Protein AF-A0A7S1E6X2-F1 (afdb_monomer)

Structure (mmCIF, N/CA/C/O backbone):
data_AF-A0A7S1E6X2-F1
#
_entry.id   AF-A0A7S1E6X2-F1
#
loop_
_atom_site.group_PDB
_atom_site.id
_atom_site.type_symbol
_atom_site.label_atom_id
_atom_site.label_alt_id
_atom_site.label_comp_id
_atom_site.label_asym_id
_atom_site.label_entity_id
_atom_site.label_seq_id
_atom_site.pdbx_PDB_ins_code
_atom_site.Cartn_x
_atom_site.Cartn_y
_atom_site.Cartn_z
_atom_site.occupancy
_atom_site.B_iso_or_equiv
_atom_site.auth_seq_id
_atom_site.auth_comp_id
_atom_site.auth_asym_id
_atom_site.auth_atom_id
_atom_site.pdbx_PDB_model_num
ATOM 1 N N . SER A 1 1 ? 0.924 -22.776 78.637 1.00 50.12 1 SER A N 1
ATOM 2 C CA . SER A 1 1 ? 0.782 -23.152 77.221 1.00 50.12 1 SER A CA 1
ATOM 3 C C . SER A 1 1 ? -0.333 -22.343 76.598 1.00 50.12 1 SER A C 1
ATOM 5 O O . SER A 1 1 ? -1.491 -22.638 76.856 1.00 50.12 1 SER A O 1
ATOM 7 N N . ALA A 1 2 ? 0.012 -21.276 75.879 1.00 46.84 2 ALA A N 1
ATOM 8 C CA . ALA A 1 2 ? -0.939 -20.478 75.111 1.00 46.84 2 ALA A CA 1
ATOM 9 C C . ALA A 1 2 ? -0.936 -21.006 73.671 1.00 46.84 2 ALA A C 1
ATOM 11 O O . ALA A 1 2 ? 0.122 -21.072 73.047 1.00 46.84 2 ALA A O 1
ATOM 12 N N . LEU A 1 3 ? -2.097 -21.460 73.204 1.00 54.97 3 LEU A N 1
ATOM 13 C CA . LEU A 1 3 ? -2.315 -21.943 71.844 1.00 54.97 3 LEU A CA 1
ATOM 14 C C . LEU A 1 3 ? -2.350 -20.732 70.908 1.00 54.97 3 LEU A C 1
ATOM 16 O O . LEU A 1 3 ? -3.179 -19.842 71.070 1.00 54.97 3 LEU A O 1
ATOM 20 N N . HIS A 1 4 ? -1.395 -20.682 69.985 1.00 60.69 4 HIS A N 1
ATOM 21 C CA . HIS A 1 4 ? -1.294 -19.670 68.943 1.00 60.69 4 HIS A CA 1
ATOM 22 C C . HIS A 1 4 ? -2.112 -20.166 67.745 1.00 60.69 4 HIS A C 1
ATOM 24 O O . HIS A 1 4 ? -1.747 -21.167 67.127 1.00 60.69 4 HIS A O 1
ATOM 30 N N . GLU A 1 5 ? -3.248 -19.529 67.469 1.00 55.97 5 GLU A N 1
ATOM 31 C CA . GLU A 1 5 ? -4.052 -19.819 66.279 1.00 55.97 5 GLU A CA 1
ATOM 32 C C . GLU A 1 5 ? -3.355 -19.257 65.027 1.00 55.97 5 GLU A C 1
ATOM 34 O O . GLU A 1 5 ? -2.925 -18.099 65.042 1.00 55.97 5 GLU A O 1
ATOM 39 N N . PRO A 1 6 ? -3.213 -20.042 63.943 1.00 54.12 6 PRO A N 1
ATOM 40 C CA . PRO A 1 6 ? -2.610 -19.561 62.710 1.00 54.12 6 PRO A CA 1
ATOM 41 C C . PRO A 1 6 ? -3.573 -18.625 61.969 1.00 54.12 6 PRO A C 1
ATOM 43 O O . PRO A 1 6 ? -4.753 -18.927 61.785 1.00 54.12 6 PRO A O 1
ATOM 46 N N . ALA A 1 7 ? -3.040 -17.480 61.542 1.00 60.28 7 ALA A N 1
ATOM 47 C CA . ALA A 1 7 ? -3.751 -16.482 60.761 1.00 60.28 7 ALA A CA 1
ATOM 48 C C . ALA A 1 7 ? -4.226 -17.067 59.423 1.00 60.28 7 ALA A C 1
ATOM 50 O O . ALA A 1 7 ? -3.461 -17.669 58.673 1.00 60.28 7 ALA A O 1
ATOM 51 N N . HIS A 1 8 ? -5.510 -16.864 59.148 1.00 56.38 8 HIS A N 1
ATOM 52 C CA . HIS A 1 8 ? -6.175 -17.247 57.914 1.00 56.38 8 HIS A CA 1
ATOM 53 C C . HIS A 1 8 ? -5.638 -16.376 56.767 1.00 56.38 8 HIS A C 1
ATOM 55 O O . HIS A 1 8 ? -5.917 -15.178 56.710 1.00 56.38 8 HIS A O 1
ATOM 61 N N . GLU A 1 9 ? -4.852 -16.962 55.863 1.00 49.75 9 GLU A N 1
ATOM 62 C CA . GLU A 1 9 ? -4.470 -16.304 54.612 1.00 49.75 9 GLU A CA 1
ATOM 63 C C . GLU A 1 9 ? -5.730 -16.043 53.763 1.00 49.75 9 GLU A C 1
ATOM 65 O O . GLU A 1 9 ? -6.575 -16.939 53.620 1.00 49.75 9 GLU A O 1
ATOM 70 N N . PRO A 1 10 ? -5.906 -14.825 53.216 1.00 54.97 10 PRO A N 1
ATOM 71 C CA . PRO A 1 10 ? -6.979 -14.546 52.278 1.00 54.97 10 PRO A CA 1
ATOM 72 C C . PRO A 1 10 ? -6.701 -15.272 50.960 1.00 54.97 10 PRO A C 1
ATOM 74 O O . PRO A 1 10 ? -5.608 -15.192 50.402 1.00 54.97 10 PRO A O 1
ATOM 77 N N . ALA A 1 11 ? -7.718 -15.966 50.451 1.00 43.69 11 ALA A N 1
ATOM 78 C CA . ALA A 1 11 ? -7.695 -16.578 49.134 1.00 43.69 11 ALA A CA 1
ATOM 79 C C . ALA A 1 11 ? -7.379 -15.509 48.074 1.00 43.69 11 ALA A C 1
ATOM 81 O O . ALA A 1 11 ? -8.205 -14.639 47.789 1.00 43.69 11 ALA A O 1
ATOM 82 N N . HIS A 1 12 ? -6.176 -15.571 47.502 1.00 42.28 12 HIS A N 1
ATOM 83 C CA . HIS A 1 12 ? -5.823 -14.809 46.314 1.00 42.28 12 HIS A CA 1
ATOM 84 C C . HIS A 1 12 ? -6.763 -15.236 45.183 1.00 42.28 12 HIS A C 1
ATOM 86 O O . HIS A 1 12 ? -6.685 -16.356 44.677 1.00 42.28 12 HIS A O 1
ATOM 92 N N . ALA A 1 13 ? -7.691 -14.344 44.833 1.00 46.81 13 ALA A N 1
ATOM 93 C CA . ALA A 1 13 ? -8.526 -14.465 43.652 1.00 46.81 13 ALA A CA 1
ATOM 94 C C . ALA A 1 13 ? -7.625 -14.725 42.438 1.00 46.81 13 ALA A C 1
ATOM 96 O O . ALA A 1 13 ? -6.633 -14.021 42.238 1.00 46.81 13 ALA A O 1
ATOM 97 N N . GLY A 1 14 ? -7.957 -15.779 41.691 1.00 42.59 14 GLY A N 1
ATOM 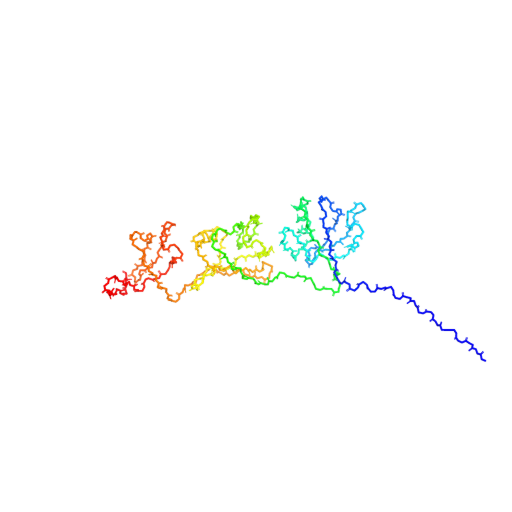98 C CA . GLY A 1 14 ? -7.179 -16.275 40.564 1.00 42.59 14 GLY A CA 1
ATOM 99 C C . GLY A 1 14 ? -6.760 -15.151 39.625 1.00 42.59 14 GLY A C 1
ATOM 100 O O . GLY A 1 14 ? -7.588 -14.375 39.151 1.00 42.59 14 GLY A O 1
ATOM 101 N N . HIS A 1 15 ? -5.453 -15.087 39.402 1.00 45.41 15 HIS A N 1
ATOM 102 C CA . HIS A 1 15 ? -4.783 -14.243 38.431 1.00 45.41 15 HIS A CA 1
ATOM 103 C C . HIS A 1 15 ? -5.505 -14.373 37.079 1.00 45.41 15 HIS A C 1
ATOM 105 O O . HIS A 1 15 ? -5.516 -15.441 36.466 1.00 45.41 15 HIS A O 1
ATOM 111 N N . LEU A 1 16 ? -6.156 -13.300 36.625 1.00 50.59 16 LEU A N 1
ATOM 112 C CA . LEU A 1 16 ? -6.562 -13.155 35.229 1.00 50.59 16 LEU A CA 1
ATOM 113 C C . LEU A 1 16 ? -5.276 -12.919 34.422 1.00 50.59 16 LEU A C 1
ATOM 115 O O . LEU A 1 16 ? -4.960 -11.797 34.053 1.00 50.59 16 LEU A O 1
ATOM 119 N N . ASP A 1 17 ? -4.514 -13.991 34.203 1.00 56.81 17 ASP A N 1
ATOM 120 C CA . ASP A 1 17 ? -3.182 -14.034 33.570 1.00 56.81 17 ASP A CA 1
ATOM 121 C C . ASP A 1 17 ? -3.172 -13.674 32.071 1.00 56.81 17 ASP A C 1
ATOM 123 O O . ASP A 1 17 ? -2.191 -13.892 31.358 1.00 56.81 17 ASP A O 1
ATOM 127 N N . ALA A 1 18 ? -4.273 -13.143 31.544 1.00 64.31 18 ALA A N 1
ATOM 128 C CA . ALA A 1 18 ? -4.335 -12.711 30.163 1.00 64.31 18 ALA A CA 1
ATOM 129 C C . ALA A 1 18 ? -4.269 -11.184 30.109 1.00 64.31 18 ALA A C 1
ATOM 131 O O . ALA A 1 18 ? -5.287 -10.505 30.202 1.00 64.31 18 ALA A O 1
ATOM 132 N N . ASP A 1 19 ? -3.072 -10.651 29.840 1.00 89.62 19 ASP A N 1
ATOM 133 C CA . ASP A 1 19 ? -2.844 -9.228 29.530 1.00 89.62 19 ASP A CA 1
ATOM 134 C C . ASP A 1 19 ? -3.702 -8.718 28.356 1.00 89.62 19 ASP A C 1
ATOM 136 O O . ASP A 1 19 ? -3.716 -7.525 28.055 1.00 89.62 19 ASP A O 1
ATOM 140 N N . TYR A 1 20 ? -4.382 -9.612 27.635 1.00 94.25 20 TYR A N 1
ATOM 141 C CA . TYR A 1 20 ? -5.224 -9.302 26.495 1.00 94.25 20 TYR A CA 1
ATOM 142 C C . TYR A 1 20 ? -6.546 -10.070 26.529 1.00 94.25 20 TYR A C 1
ATOM 144 O O . TYR A 1 20 ? -6.634 -11.190 27.025 1.00 94.25 20 TYR A O 1
ATOM 152 N N . LYS A 1 21 ? -7.561 -9.487 25.893 1.00 95.75 21 LYS A N 1
ATOM 153 C CA . LYS A 1 21 ? -8.859 -10.113 25.645 1.00 95.75 21 LYS A CA 1
ATOM 154 C C . LYS A 1 21 ? -9.233 -9.985 24.172 1.00 95.75 21 LYS A C 1
ATOM 156 O O . LYS A 1 21 ? -8.909 -8.998 23.512 1.00 95.75 21 LYS A O 1
ATOM 161 N N . THR A 1 22 ? -9.890 -11.003 23.629 1.00 97.25 22 THR A N 1
ATOM 162 C CA . THR A 1 22 ? -10.390 -11.019 22.249 1.00 97.25 22 THR A CA 1
ATOM 163 C C . THR A 1 22 ? -11.902 -11.159 22.266 1.00 97.25 22 THR A C 1
ATOM 165 O O . THR A 1 22 ? -12.430 -12.064 22.899 1.00 97.25 22 THR A O 1
ATOM 168 N N . VAL A 1 23 ? -12.584 -10.254 21.570 1.00 97.81 23 VAL A N 1
ATOM 169 C CA . VAL A 1 23 ? -14.037 -10.094 21.604 1.00 97.81 23 VAL A CA 1
ATOM 170 C C . VAL A 1 23 ? -14.590 -10.096 20.184 1.00 97.81 23 VAL A C 1
ATOM 172 O O . VAL A 1 23 ? -14.088 -9.388 19.308 1.00 97.81 23 VAL A O 1
ATOM 175 N N . LEU A 1 24 ? -15.644 -10.876 19.946 1.00 98.12 24 LEU A N 1
ATOM 176 C CA . LEU A 1 24 ? -16.383 -10.844 18.684 1.00 98.12 24 LEU A CA 1
ATOM 177 C C . LEU A 1 24 ? -17.346 -9.655 18.686 1.00 98.12 24 LEU A C 1
ATOM 179 O O . LEU A 1 24 ? -18.153 -9.494 19.596 1.00 98.12 24 LEU A O 1
ATOM 183 N N . LEU A 1 25 ? -17.279 -8.816 17.653 1.00 98.25 25 LEU A N 1
ATOM 184 C CA . LEU A 1 25 ? -18.144 -7.647 17.537 1.00 98.25 25 LEU A CA 1
ATOM 185 C C . LEU A 1 25 ? -19.394 -7.988 16.709 1.00 98.25 25 LEU A C 1
ATOM 187 O O . LEU A 1 25 ? -19.269 -8.239 15.503 1.00 98.25 25 LEU A O 1
ATOM 191 N N . PRO A 1 26 ? -20.608 -7.942 17.290 1.00 97.69 26 PRO A N 1
ATOM 192 C CA . PRO A 1 26 ? -21.837 -8.183 16.539 1.00 97.69 26 PRO A CA 1
ATOM 193 C C . PRO A 1 26 ? -22.127 -7.051 15.547 1.00 97.69 26 PRO A C 1
ATOM 195 O O . PRO A 1 26 ? -21.559 -5.960 15.632 1.00 97.69 26 PRO A O 1
ATOM 198 N N . LYS A 1 27 ? -23.041 -7.288 14.601 1.00 98.00 27 LYS A N 1
ATOM 199 C CA . LYS A 1 27 ? -23.575 -6.236 13.722 1.00 98.00 27 LYS A CA 1
ATOM 200 C C . LYS A 1 27 ? -24.320 -5.162 14.529 1.00 98.00 27 LYS A C 1
ATOM 202 O O . LYS A 1 27 ? -24.893 -5.429 15.581 1.00 98.00 27 LYS A O 1
ATOM 207 N N . GLY A 1 28 ? -24.363 -3.946 13.993 1.00 97.19 28 GLY A N 1
ATOM 208 C CA . GLY A 1 28 ? -25.100 -2.820 14.558 1.00 97.19 28 GLY A CA 1
ATOM 209 C C . GLY A 1 28 ? -24.297 -1.968 15.546 1.00 97.19 28 GLY A C 1
ATOM 210 O O . GLY A 1 28 ? -23.068 -1.871 15.484 1.00 97.19 28 GLY A O 1
ATOM 211 N N . LYS A 1 29 ? -25.019 -1.259 16.423 1.00 97.12 29 LYS A N 1
ATOM 212 C CA . LYS A 1 29 ? -24.429 -0.339 17.406 1.00 97.12 29 LYS A CA 1
ATOM 213 C C . LYS A 1 29 ? -23.851 -1.129 18.579 1.00 97.12 29 LYS A C 1
ATOM 215 O O . LYS A 1 29 ? -24.572 -1.872 19.227 1.00 97.12 29 LYS A O 1
ATOM 220 N N . LEU A 1 30 ? -22.584 -0.877 18.901 1.00 98.06 30 LEU A N 1
ATOM 221 C CA . LEU A 1 30 ? -21.881 -1.569 19.988 1.00 98.06 30 LEU A CA 1
ATOM 222 C C . LEU A 1 30 ? -22.022 -0.907 21.362 1.00 98.06 30 LEU A C 1
ATOM 224 O O . LEU A 1 30 ? -21.565 -1.469 22.336 1.00 98.06 30 LEU A O 1
ATOM 228 N N . GLY A 1 31 ? -22.574 0.306 21.470 1.00 97.75 31 GLY A N 1
ATOM 229 C CA . GLY A 1 31 ? -22.757 0.955 22.777 1.00 97.75 31 GLY A CA 1
ATOM 230 C C . GLY A 1 31 ? -21.466 1.314 23.535 1.00 97.75 31 GLY A C 1
ATOM 231 O O . GLY A 1 31 ? -21.538 1.582 24.727 1.00 97.75 31 GLY A O 1
ATOM 232 N N . ILE A 1 32 ? -20.310 1.368 22.872 1.00 98.06 32 ILE A N 1
ATOM 233 C CA . ILE A 1 32 ? -19.005 1.682 23.480 1.00 98.06 32 ILE A CA 1
ATOM 234 C C . ILE A 1 32 ? -18.527 3.099 23.150 1.00 98.06 32 ILE A C 1
ATOM 236 O O . ILE A 1 32 ? -18.829 3.635 22.081 1.00 98.06 32 ILE A O 1
ATOM 240 N N . THR A 1 33 ? -17.777 3.705 24.071 1.00 98.25 33 THR A N 1
ATOM 241 C CA . THR A 1 33 ? -17.102 5.000 23.880 1.00 98.25 33 THR A CA 1
ATOM 242 C C . THR A 1 33 ? -15.591 4.819 23.962 1.00 98.25 33 THR A C 1
ATOM 244 O O . THR A 1 33 ? -15.104 4.079 24.813 1.00 98.25 33 THR A O 1
ATOM 247 N N . PHE A 1 34 ? -14.855 5.527 23.105 1.00 98.38 34 PHE A N 1
ATOM 248 C CA . PHE A 1 34 ? -13.392 5.534 23.097 1.00 98.38 34 PHE A CA 1
ATOM 249 C C . PHE A 1 34 ? -12.847 6.894 23.552 1.00 98.38 34 PHE A C 1
ATOM 251 O O . PHE A 1 34 ? -13.456 7.930 23.276 1.00 98.38 34 PHE A O 1
ATOM 258 N N . LYS A 1 35 ? -11.693 6.904 24.226 1.00 98.00 35 LYS A N 1
ATOM 259 C CA . LYS A 1 35 ? -10.927 8.110 24.593 1.00 98.00 35 LYS A CA 1
ATOM 260 C C . LYS A 1 35 ? -9.445 7.948 24.239 1.00 98.00 35 LYS A C 1
ATOM 262 O O . LYS A 1 35 ? -8.982 6.833 24.029 1.00 98.00 35 LYS A O 1
ATOM 267 N N . GLY A 1 36 ? -8.713 9.060 24.210 1.00 96.19 36 GLY A N 1
ATOM 268 C CA . GLY A 1 36 ? -7.288 9.100 23.858 1.00 96.19 36 GLY A CA 1
ATOM 269 C C . GLY A 1 36 ? -7.056 9.804 22.522 1.00 96.19 36 GLY A C 1
ATOM 270 O O . GLY A 1 36 ? -7.660 9.445 21.511 1.00 96.19 36 GLY A O 1
ATOM 271 N N . LYS A 1 37 ? -6.221 10.851 22.543 1.00 94.56 37 LYS A N 1
ATOM 272 C CA . LYS A 1 37 ? -5.774 11.554 21.327 1.00 94.56 37 LYS A CA 1
ATOM 273 C C . LYS A 1 37 ? -4.683 10.763 20.611 1.00 94.56 37 LYS A C 1
ATOM 275 O O . LYS A 1 37 ? -4.669 10.713 19.385 1.00 94.56 37 LYS A O 1
ATOM 280 N N . ASP A 1 38 ? -3.827 10.130 21.402 1.00 94.81 38 ASP A N 1
ATOM 281 C CA . ASP A 1 38 ? -2.720 9.310 20.941 1.00 94.81 38 ASP A CA 1
ATOM 282 C C . ASP A 1 38 ? -3.121 7.834 20.868 1.00 94.81 38 ASP A C 1
ATOM 284 O O . ASP A 1 38 ? -4.199 7.428 21.309 1.00 94.81 38 ASP A O 1
ATOM 288 N N . THR A 1 39 ? -2.251 7.036 20.263 1.00 93.88 39 THR A N 1
ATOM 289 C CA . THR A 1 39 ? -2.395 5.584 20.179 1.00 93.88 39 THR A CA 1
ATOM 290 C C . THR A 1 39 ? -1.843 4.936 21.452 1.00 93.88 39 THR A C 1
ATOM 292 O O . THR A 1 39 ? -0.731 5.295 21.850 1.00 93.88 39 THR A O 1
ATOM 295 N N . PRO A 1 40 ? -2.535 3.957 22.054 1.00 96.50 40 PRO A N 1
ATOM 296 C CA . PRO A 1 40 ? -3.778 3.327 21.598 1.00 96.50 40 PRO A CA 1
ATOM 297 C C . PRO A 1 40 ? -5.044 4.064 22.071 1.00 96.50 40 PRO A C 1
ATOM 299 O O . PRO A 1 40 ? -5.048 4.769 23.079 1.00 96.50 40 PRO A O 1
ATOM 302 N N . ALA A 1 41 ? -6.160 3.837 21.379 1.00 98.12 41 ALA A N 1
ATOM 303 C CA . ALA A 1 41 ? -7.481 4.193 21.891 1.00 98.12 41 ALA A CA 1
ATOM 304 C C . ALA A 1 41 ? -7.812 3.398 23.165 1.00 98.12 41 ALA A C 1
ATOM 306 O O . ALA A 1 41 ? -7.597 2.191 23.208 1.00 98.12 41 ALA A O 1
ATOM 307 N N . LEU A 1 42 ? -8.414 4.040 24.165 1.00 98.19 42 LEU A N 1
ATOM 308 C CA . LEU A 1 42 ? -8.901 3.387 25.385 1.00 98.19 42 LEU A CA 1
ATOM 309 C C . LEU A 1 42 ? -10.425 3.280 25.365 1.00 98.19 42 LEU A C 1
ATOM 311 O O . LEU A 1 42 ? -11.105 4.258 25.041 1.00 98.19 42 LEU A O 1
ATOM 315 N N . ILE A 1 43 ? -10.972 2.137 25.770 1.00 98.38 43 ILE A N 1
ATOM 316 C CA . ILE A 1 43 ? -12.413 1.966 25.976 1.00 98.38 43 ILE A CA 1
ATOM 317 C C . ILE A 1 43 ? -12.777 2.670 27.280 1.00 98.38 43 ILE A C 1
ATOM 319 O O . ILE A 1 43 ? -12.378 2.260 28.364 1.00 98.38 43 ILE A O 1
ATOM 323 N N . SER A 1 44 ? -13.495 3.785 27.185 1.00 98.12 44 SER A N 1
ATOM 324 C CA . SER A 1 44 ? -13.785 4.633 28.344 1.00 98.12 44 SER A CA 1
ATOM 325 C C . SER A 1 44 ? -15.096 4.312 29.035 1.00 98.12 44 SER A C 1
ATOM 327 O O . SER A 1 44 ? -15.251 4.680 30.194 1.00 98.12 44 SER A O 1
ATOM 329 N N . LYS A 1 45 ? -16.047 3.729 28.300 1.00 98.19 45 LYS A N 1
ATOM 330 C CA . LYS A 1 45 ? -17.375 3.396 28.808 1.00 98.19 45 LYS A CA 1
ATOM 331 C C . LYS A 1 45 ? -18.053 2.355 27.930 1.00 98.19 45 LYS A C 1
ATOM 333 O O . LYS A 1 45 ? -18.119 2.550 26.709 1.00 98.19 45 LYS A O 1
ATOM 338 N N . VAL A 1 46 ? -18.656 1.347 28.549 1.00 98.38 46 VAL A N 1
ATOM 339 C CA . VAL A 1 46 ? -19.608 0.428 27.915 1.00 98.38 46 VAL A CA 1
ATOM 340 C C . VAL A 1 46 ? -21.019 0.757 28.415 1.00 98.38 46 VAL A C 1
ATOM 342 O O . VAL A 1 46 ? -21.275 0.823 29.612 1.00 98.38 46 VAL A O 1
ATOM 345 N N . LYS A 1 47 ? -21.951 1.072 27.507 1.00 98.19 47 LYS A N 1
ATOM 346 C CA . LYS A 1 47 ? -23.324 1.445 27.889 1.00 98.19 47 LYS A CA 1
ATOM 347 C C . LYS A 1 47 ? -24.117 0.234 28.373 1.00 98.19 47 LYS A C 1
ATOM 349 O O . LYS A 1 47 ? -23.967 -0.861 27.841 1.00 98.19 47 LYS A O 1
ATOM 354 N N . GLU A 1 48 ? -25.045 0.478 29.291 1.00 96.69 48 GLU A N 1
ATOM 355 C CA . GLU A 1 48 ? -26.086 -0.484 29.651 1.00 96.69 48 GLU A CA 1
ATOM 356 C C . GLU A 1 48 ? -26.879 -0.899 28.395 1.00 96.69 48 GLU A C 1
ATOM 358 O O . GLU A 1 48 ? -27.218 -0.057 27.556 1.00 96.69 48 GLU A O 1
ATOM 363 N N . GLY A 1 49 ? -27.088 -2.206 28.212 1.00 97.00 49 GLY A N 1
ATOM 364 C CA . GLY A 1 49 ? -27.679 -2.784 26.997 1.00 97.00 49 GLY A CA 1
ATOM 365 C C . GLY A 1 49 ? -26.721 -2.931 25.805 1.00 97.00 49 GLY A C 1
ATOM 366 O O . GLY A 1 49 ? -27.144 -3.341 24.725 1.00 97.00 49 GLY A O 1
ATOM 367 N N . SER A 1 50 ? -25.437 -2.597 25.967 1.00 98.12 50 SER A N 1
ATOM 368 C CA . SER A 1 50 ? -24.395 -2.949 25.000 1.00 98.12 50 SER A CA 1
ATOM 369 C C . SER A 1 50 ? -24.260 -4.471 24.881 1.00 98.12 50 SER A C 1
ATOM 371 O O . SER A 1 50 ? -24.235 -5.147 25.909 1.00 98.12 50 SER A O 1
ATOM 373 N N . PRO A 1 51 ? -24.052 -5.022 23.671 1.00 97.44 51 PRO A N 1
ATOM 374 C CA . PRO A 1 51 ? -23.721 -6.438 23.524 1.00 97.44 51 PRO A CA 1
ATOM 375 C C . PRO A 1 51 ? -22.338 -6.802 24.089 1.00 97.44 51 PRO A C 1
ATOM 377 O O . PRO A 1 51 ? -22.010 -7.976 24.157 1.00 97.44 51 PRO A O 1
ATOM 380 N N . LEU A 1 52 ? -21.517 -5.812 24.455 1.00 97.44 52 LEU A N 1
ATOM 381 C CA . LEU A 1 52 ? -20.188 -6.004 25.043 1.00 97.44 52 LEU A CA 1
ATOM 382 C C . LEU A 1 52 ? -20.172 -5.750 26.559 1.00 97.44 52 LEU A C 1
ATOM 384 O O . LEU A 1 52 ? -19.098 -5.603 27.134 1.00 97.44 52 LEU A O 1
ATOM 388 N N . LEU A 1 53 ? -21.338 -5.609 27.202 1.00 97.44 53 LEU A N 1
ATOM 389 C CA . LEU A 1 53 ? -21.421 -5.278 28.630 1.00 97.44 53 LEU A CA 1
ATOM 390 C C . LEU A 1 53 ? -20.774 -6.356 29.513 1.00 97.44 53 LEU A C 1
ATOM 392 O O . LEU A 1 53 ? -20.066 -6.027 30.455 1.00 97.44 53 LEU A O 1
ATOM 396 N N . GLU A 1 54 ? -20.973 -7.628 29.171 1.00 96.94 54 GLU A N 1
ATOM 397 C CA . GLU A 1 54 ? -20.439 -8.782 29.911 1.00 96.94 54 GLU A CA 1
ATOM 398 C C . GLU A 1 54 ? -18.983 -9.109 29.538 1.00 96.94 54 GLU A C 1
ATOM 400 O O . GLU A 1 54 ? -18.361 -9.997 30.116 1.00 96.94 54 GLU A O 1
ATOM 405 N N . GLU A 1 55 ? -18.412 -8.377 28.579 1.00 96.81 55 GLU A N 1
ATOM 406 C CA . GLU A 1 55 ? -17.053 -8.612 28.103 1.00 96.81 55 GLU A CA 1
ATOM 407 C C . GLU A 1 55 ? -15.985 -7.912 28.955 1.00 96.81 55 GLU A C 1
ATOM 409 O O . GLU A 1 55 ? -14.807 -8.083 28.671 1.00 96.81 55 GLU A O 1
ATOM 414 N N . ASP A 1 56 ? -16.347 -7.146 29.986 1.00 95.25 56 ASP A N 1
ATOM 415 C CA . ASP A 1 56 ? -15.401 -6.500 30.918 1.00 95.25 56 ASP A CA 1
ATOM 416 C C . ASP A 1 56 ? -14.212 -5.799 30.221 1.00 95.25 56 ASP A C 1
ATOM 418 O O . ASP A 1 56 ? -13.051 -5.920 30.597 1.00 95.25 56 ASP A O 1
ATOM 422 N N . VAL A 1 57 ? -14.500 -5.109 29.112 1.00 97.06 57 VAL A N 1
ATOM 423 C CA . VAL A 1 57 ? -13.485 -4.423 28.290 1.00 97.06 57 VAL A CA 1
ATOM 424 C C . VAL A 1 57 ? -13.315 -2.948 28.654 1.00 97.06 57 VAL A C 1
ATOM 426 O O . VAL A 1 57 ? -12.547 -2.231 28.009 1.00 97.06 57 VAL A O 1
ATOM 429 N N . GLU A 1 58 ? -14.062 -2.452 29.641 1.00 97.75 58 GLU A N 1
ATOM 430 C CA . GLU A 1 58 ? -13.958 -1.062 30.082 1.00 97.75 58 GLU A CA 1
ATOM 431 C C . GLU A 1 58 ? -12.587 -0.804 30.725 1.00 97.75 58 GLU A C 1
ATOM 433 O O . GLU A 1 58 ? -12.090 -1.594 31.515 1.00 97.75 58 GLU A O 1
ATOM 438 N N . GLY A 1 59 ? -11.935 0.298 30.353 1.00 96.88 59 GLY A N 1
ATOM 439 C CA . GLY A 1 59 ? -10.576 0.626 30.793 1.00 96.88 59 GLY A CA 1
ATOM 440 C C . GLY A 1 59 ? -9.461 0.034 29.924 1.00 96.88 59 GLY A C 1
ATOM 441 O O . GLY A 1 59 ? -8.357 0.581 29.929 1.00 96.88 59 GLY A O 1
ATOM 442 N N . MET A 1 60 ? -9.737 -0.997 29.118 1.00 97.62 60 MET A N 1
ATOM 443 C CA . MET A 1 60 ? -8.727 -1.622 28.260 1.00 97.62 60 MET A CA 1
ATOM 444 C C . MET A 1 60 ? -8.363 -0.754 27.044 1.00 97.62 60 MET A C 1
ATOM 446 O O . MET A 1 60 ? -9.172 0.028 26.529 1.00 97.62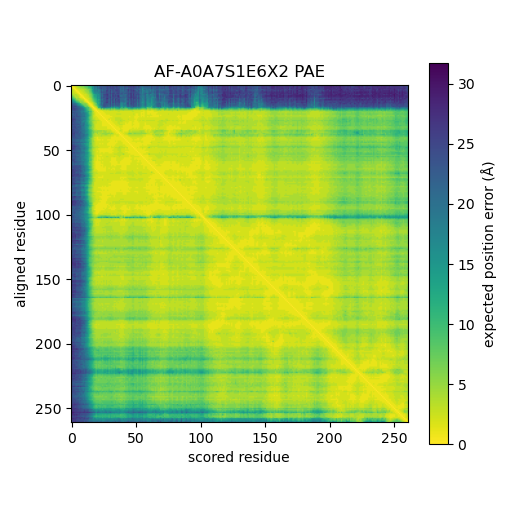 60 MET A O 1
ATOM 450 N N . GLY A 1 61 ? -7.133 -0.907 26.553 1.00 97.56 61 GLY A N 1
ATOM 451 C CA . GLY A 1 61 ? -6.666 -0.315 25.304 1.00 97.56 61 GLY A CA 1
ATOM 452 C C . GLY A 1 61 ? -6.986 -1.194 24.099 1.00 97.56 61 GLY A C 1
ATOM 453 O O . GLY A 1 61 ? -6.890 -2.415 24.168 1.00 97.56 61 GLY A O 1
ATOM 454 N N . VAL A 1 62 ? -7.351 -0.580 22.977 1.00 98.25 62 VAL A N 1
ATOM 455 C CA . VAL A 1 62 ? -7.575 -1.267 21.700 1.00 98.25 62 VAL A CA 1
ATOM 456 C C . VAL A 1 62 ? -6.224 -1.639 21.094 1.00 98.25 62 VAL A C 1
ATOM 458 O O . VAL A 1 62 ? -5.454 -0.757 20.718 1.00 98.25 62 VAL A O 1
ATOM 461 N N . ASP A 1 63 ? -5.957 -2.941 20.998 1.00 97.62 63 ASP A N 1
ATOM 462 C CA . ASP A 1 63 ? -4.740 -3.505 20.406 1.00 97.62 63 ASP A CA 1
ATOM 463 C C . ASP A 1 63 ? -4.906 -3.614 18.889 1.00 97.62 63 ASP A C 1
ATOM 465 O O . ASP A 1 63 ? -4.302 -2.856 18.127 1.00 97.62 63 ASP A O 1
ATOM 469 N N . THR A 1 64 ? -5.830 -4.472 18.448 1.00 97.94 64 THR A N 1
ATOM 470 C CA . THR A 1 64 ? -6.159 -4.633 17.029 1.00 97.94 64 THR A CA 1
ATOM 471 C C . THR A 1 64 ? -7.651 -4.778 16.782 1.00 97.94 64 THR A C 1
ATOM 473 O O . THR A 1 64 ? -8.412 -5.255 17.625 1.00 97.94 64 THR A O 1
ATOM 476 N N . ILE A 1 65 ? -8.087 -4.376 15.589 1.00 98.25 65 ILE A N 1
ATOM 477 C CA . ILE A 1 65 ? -9.424 -4.668 15.072 1.00 98.25 65 ILE A CA 1
ATOM 478 C C . ILE A 1 65 ? -9.267 -5.412 13.756 1.00 98.25 65 ILE A C 1
ATOM 480 O O . ILE A 1 65 ? -8.694 -4.878 12.810 1.00 98.25 65 ILE A O 1
ATOM 484 N N . THR A 1 66 ? -9.803 -6.624 13.680 1.00 97.38 66 THR A N 1
ATOM 485 C CA . THR A 1 66 ? -9.838 -7.401 12.440 1.00 97.38 66 THR A CA 1
ATOM 486 C C . THR A 1 66 ? -11.192 -7.235 11.767 1.00 97.38 66 THR A C 1
ATOM 488 O O . THR A 1 66 ? -12.227 -7.538 12.363 1.00 97.38 66 THR A O 1
ATOM 491 N N . VAL A 1 67 ? -11.200 -6.768 10.517 1.00 96.38 67 VAL A N 1
ATOM 492 C CA . VAL A 1 67 ? -12.406 -6.653 9.683 1.00 96.38 67 VAL A CA 1
ATOM 493 C C . VAL A 1 67 ? -12.120 -7.244 8.308 1.00 96.38 67 VAL A C 1
ATOM 495 O O . VAL A 1 67 ? -11.153 -6.847 7.665 1.00 96.38 67 VAL A O 1
ATOM 498 N N . LYS A 1 68 ? -12.955 -8.184 7.839 1.00 93.69 68 LYS A N 1
ATOM 499 C CA . LYS A 1 68 ? -12.753 -8.888 6.554 1.00 93.69 68 LYS A CA 1
ATOM 500 C C . LYS A 1 68 ? -11.321 -9.444 6.401 1.00 93.69 68 LYS A C 1
ATOM 502 O O . LYS A 1 68 ? -10.677 -9.221 5.379 1.00 93.69 68 LYS A O 1
ATOM 507 N N . ASN A 1 69 ? -10.809 -10.123 7.433 1.00 91.56 69 ASN A N 1
ATOM 508 C CA . ASN A 1 69 ? -9.442 -10.673 7.490 1.00 91.56 69 ASN A CA 1
ATOM 509 C C . ASN A 1 69 ? -8.314 -9.635 7.343 1.00 91.56 69 ASN A C 1
ATOM 511 O O . ASN A 1 69 ? -7.203 -9.980 6.948 1.00 91.56 69 ASN A O 1
ATOM 515 N N . ARG A 1 70 ? -8.587 -8.358 7.631 1.00 93.69 70 ARG A N 1
ATOM 516 C CA . ARG A 1 70 ? -7.575 -7.299 7.650 1.00 93.69 70 ARG A CA 1
ATOM 517 C C . ARG A 1 70 ? -7.444 -6.742 9.049 1.00 93.69 70 ARG A C 1
ATOM 519 O O . ARG A 1 70 ? -8.439 -6.343 9.651 1.00 93.69 70 ARG A O 1
ATOM 526 N N . GLU A 1 71 ? -6.214 -6.706 9.534 1.00 96.44 71 GLU A N 1
ATOM 527 C CA . GLU A 1 71 ? -5.888 -6.171 10.847 1.00 96.44 71 GLU A CA 1
ATOM 528 C C . GLU A 1 71 ? -5.672 -4.662 10.771 1.00 96.44 71 GLU A C 1
ATOM 530 O O . GLU A 1 71 ? -4.941 -4.154 9.923 1.00 96.44 71 GLU A O 1
ATOM 535 N N . HIS A 1 72 ? -6.316 -3.943 11.679 1.00 97.19 72 HIS A N 1
ATOM 536 C CA . HIS A 1 72 ? -6.128 -2.523 11.913 1.00 97.19 72 HIS A CA 1
ATOM 537 C C . HIS A 1 72 ? -5.493 -2.352 13.291 1.00 97.19 72 HIS A C 1
ATOM 539 O O . HIS A 1 72 ? -6.026 -2.858 14.277 1.00 97.19 72 HIS A O 1
ATOM 545 N N . MET A 1 73 ? -4.384 -1.624 13.363 1.00 97.31 73 MET A N 1
ATOM 546 C C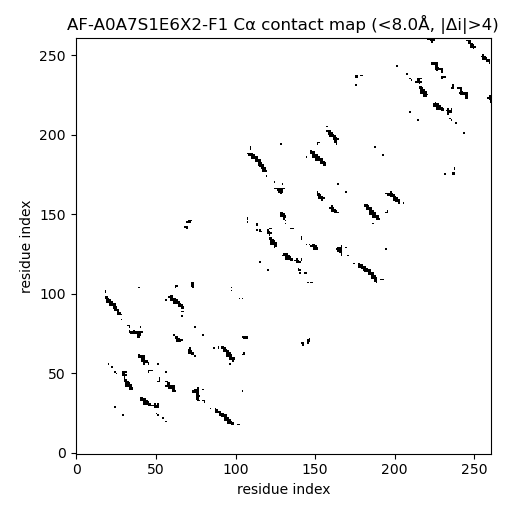A . MET A 1 73 ? -3.602 -1.415 14.584 1.00 97.31 73 MET A CA 1
ATOM 547 C C . MET A 1 73 ? -3.138 0.042 14.678 1.00 97.31 73 MET A C 1
ATOM 549 O O . MET A 1 73 ? -3.346 0.816 13.742 1.00 97.31 73 MET A O 1
ATOM 553 N N . GLU A 1 74 ? -2.547 0.422 15.813 1.00 96.12 74 GLU A N 1
ATOM 554 C CA . GLU A 1 74 ? -2.089 1.793 16.086 1.00 96.12 74 GLU A CA 1
ATOM 555 C C . GLU A 1 74 ? -3.167 2.859 15.823 1.00 96.12 74 GLU A C 1
ATOM 557 O O . GLU A 1 74 ? -2.894 3.891 15.212 1.00 96.12 74 GLU A O 1
ATOM 562 N N . MET A 1 75 ? -4.408 2.622 16.253 1.00 97.38 75 MET A N 1
ATOM 563 C CA . MET A 1 75 ? -5.504 3.576 16.060 1.00 97.38 75 MET A CA 1
ATOM 564 C C . MET A 1 75 ? -5.755 4.413 17.315 1.00 97.38 75 MET A C 1
ATOM 566 O O . MET A 1 75 ? -5.760 3.892 18.432 1.00 97.38 75 MET A O 1
ATOM 570 N N . ASN A 1 76 ? -6.008 5.708 17.132 1.00 97.31 76 ASN A N 1
ATOM 571 C CA . ASN A 1 76 ? -6.536 6.572 18.189 1.00 97.31 76 ASN A CA 1
ATOM 572 C C . ASN A 1 76 ? -8.067 6.440 18.309 1.00 97.31 76 ASN A C 1
ATOM 574 O O . ASN A 1 76 ? -8.725 5.757 17.518 1.00 97.31 76 ASN A O 1
ATOM 578 N N . ALA A 1 77 ? -8.667 7.109 19.299 1.00 98.06 77 ALA A N 1
ATOM 579 C CA . ALA A 1 77 ? -10.101 6.984 19.568 1.00 98.06 77 ALA A CA 1
ATOM 580 C C . ALA A 1 77 ? -10.999 7.378 18.381 1.00 98.06 77 ALA A C 1
ATOM 582 O O . ALA A 1 77 ? -12.048 6.765 18.171 1.00 98.06 77 ALA A O 1
ATOM 583 N N . VAL A 1 78 ? -10.597 8.383 17.596 1.00 97.75 78 VAL A N 1
ATOM 584 C CA . VAL A 1 78 ? -11.364 8.864 16.435 1.00 97.75 78 VAL A CA 1
ATOM 585 C C . VAL A 1 78 ? -11.302 7.852 15.294 1.00 97.75 78 VAL A C 1
ATOM 587 O O . VAL A 1 78 ? -12.329 7.549 14.680 1.00 97.75 78 VAL A O 1
ATOM 590 N N . GLU A 1 79 ? -10.118 7.303 15.029 1.00 97.25 79 GLU A N 1
ATOM 591 C CA . GLU A 1 79 ? -9.888 6.282 14.005 1.00 97.25 79 GLU A CA 1
ATOM 592 C C . GLU A 1 79 ? -10.671 5.001 14.321 1.00 97.25 79 GLU A C 1
ATOM 594 O O . GLU A 1 79 ? -11.417 4.519 13.466 1.00 97.25 79 GLU A O 1
ATOM 599 N N . VAL A 1 80 ? -10.604 4.515 15.569 1.00 98.06 80 VAL A N 1
ATOM 600 C CA . VAL A 1 80 ? -11.370 3.342 16.023 1.00 98.06 80 VAL A CA 1
ATOM 601 C C . VAL A 1 80 ? -12.875 3.564 15.871 1.00 98.06 80 VAL A C 1
ATOM 603 O O . VAL A 1 80 ? -13.569 2.736 15.275 1.00 98.06 80 VAL A O 1
ATOM 606 N N . ALA A 1 81 ? -13.399 4.688 16.372 1.00 98.06 81 ALA A N 1
ATOM 607 C CA . ALA A 1 81 ? -14.827 4.988 16.288 1.00 98.06 81 ALA A CA 1
ATOM 608 C C . ALA A 1 81 ? -15.308 5.072 14.829 1.00 98.06 81 ALA A C 1
ATOM 610 O O . ALA A 1 81 ? -16.391 4.580 14.495 1.00 98.06 81 ALA A O 1
ATOM 611 N N . THR A 1 82 ? -14.490 5.660 13.952 1.00 97.31 82 THR A N 1
ATOM 612 C CA . THR A 1 82 ? -14.772 5.760 12.516 1.00 97.31 82 THR A CA 1
ATOM 613 C C . THR A 1 82 ? -14.801 4.380 11.865 1.00 97.31 82 THR A C 1
ATOM 615 O O . THR A 1 82 ? -15.770 4.065 11.172 1.00 97.31 82 THR A O 1
ATOM 618 N N . LEU A 1 83 ? -13.798 3.534 12.131 1.00 97.38 83 LEU A N 1
ATOM 619 C CA . LEU A 1 83 ? -13.716 2.177 11.589 1.00 97.38 83 LEU A CA 1
ATOM 620 C C . LEU A 1 83 ? -14.902 1.314 12.037 1.00 97.38 83 LEU A C 1
ATOM 622 O O . LEU A 1 83 ? -15.564 0.693 11.207 1.00 97.38 83 LEU A O 1
ATOM 626 N N . ILE A 1 84 ? -15.216 1.300 13.335 1.00 97.75 84 ILE A N 1
ATOM 627 C CA . ILE A 1 84 ? -16.319 0.502 13.893 1.00 97.75 84 ILE A CA 1
ATOM 628 C C . ILE A 1 84 ? -17.669 0.932 13.320 1.00 97.75 84 ILE A C 1
ATOM 630 O O . ILE A 1 84 ? -18.511 0.081 13.022 1.00 97.75 84 ILE A O 1
ATOM 634 N N . LYS A 1 85 ? -17.884 2.241 13.143 1.00 97.69 85 LYS A N 1
ATOM 635 C CA . LYS A 1 85 ? -19.102 2.772 12.524 1.00 97.69 85 LYS A CA 1
ATOM 636 C C . LYS A 1 85 ? -19.195 2.376 11.050 1.00 97.69 85 LYS A C 1
ATOM 638 O O . LYS A 1 85 ? -20.241 1.893 10.622 1.00 97.69 85 LYS A O 1
ATOM 643 N N . ALA A 1 86 ? -18.109 2.555 10.297 1.00 96.75 86 ALA A N 1
ATOM 644 C CA . ALA A 1 86 ? -18.041 2.249 8.868 1.00 96.75 86 ALA A CA 1
ATOM 645 C C . ALA A 1 86 ? -18.165 0.750 8.555 1.00 96.75 86 ALA A C 1
ATOM 647 O O . ALA A 1 86 ? -18.453 0.393 7.422 1.00 96.75 86 ALA A O 1
ATOM 648 N N . THR A 1 87 ? -17.947 -0.110 9.551 1.00 97.25 87 THR A N 1
ATOM 649 C CA . THR A 1 87 ? -17.995 -1.574 9.419 1.00 97.25 87 THR A CA 1
ATOM 650 C C . THR A 1 87 ? -19.122 -2.189 10.247 1.00 97.25 87 THR A C 1
ATOM 652 O O . THR A 1 87 ? -19.104 -3.381 10.531 1.00 97.25 87 THR A O 1
ATOM 655 N N . SER A 1 88 ? -20.095 -1.388 10.692 1.00 97.94 88 SER A N 1
ATOM 656 C CA . SER A 1 88 ? -21.159 -1.838 11.604 1.00 97.94 88 SER A CA 1
ATOM 657 C C . SER A 1 88 ? -22.064 -2.933 11.029 1.00 97.94 88 SER A C 1
ATOM 659 O O . SER A 1 88 ? -22.670 -3.683 11.787 1.00 97.94 88 SER A O 1
ATOM 661 N N . ASP A 1 89 ? -22.128 -3.057 9.712 1.00 97.75 89 ASP A N 1
ATOM 662 C CA . ASP A 1 89 ? -22.858 -4.072 8.955 1.00 97.75 89 ASP A CA 1
ATOM 663 C C . ASP A 1 89 ? -21.996 -5.290 8.576 1.00 97.75 89 ASP A C 1
ATOM 665 O O . ASP A 1 89 ? -22.500 -6.238 7.974 1.00 97.75 89 ASP A O 1
ATOM 669 N N . VAL A 1 90 ? -20.713 -5.307 8.947 1.00 96.69 90 VAL A N 1
ATOM 670 C CA . VAL A 1 90 ? -19.790 -6.406 8.651 1.00 96.69 90 VAL A CA 1
ATOM 671 C C . VAL A 1 90 ? -19.805 -7.427 9.790 1.00 96.69 90 VAL A C 1
ATOM 673 O O . VAL A 1 90 ? -19.609 -7.095 10.960 1.00 96.69 90 VAL A O 1
ATOM 676 N N . GLU A 1 91 ? -20.041 -8.687 9.436 1.00 96.88 91 GLU A N 1
ATOM 677 C CA . GLU A 1 91 ? -19.958 -9.840 10.339 1.00 96.88 91 GLU A CA 1
ATOM 678 C C . GLU A 1 91 ? -18.510 -10.304 10.552 1.00 96.88 91 GLU A C 1
ATOM 680 O O . GLU A 1 91 ? -17.617 -9.976 9.771 1.00 96.88 91 GLU A O 1
ATOM 685 N N . GLY A 1 92 ? -18.276 -11.075 11.618 1.00 96.62 92 GLY A N 1
ATOM 686 C CA . GLY A 1 92 ? -16.959 -11.662 11.897 1.00 96.62 92 GLY A CA 1
ATOM 687 C C . GLY A 1 92 ? -15.884 -10.642 12.281 1.00 96.62 92 GLY A C 1
ATOM 688 O O . GLY A 1 92 ? -14.695 -10.923 12.162 1.00 96.62 92 GLY A O 1
ATOM 689 N N . ARG A 1 93 ? -16.284 -9.444 12.718 1.00 98.25 93 ARG A N 1
ATOM 690 C CA . ARG A 1 93 ? -15.360 -8.437 13.243 1.00 98.25 93 ARG A CA 1
ATOM 691 C C . ARG A 1 93 ? -14.811 -8.894 14.588 1.00 98.25 93 ARG A C 1
ATOM 693 O O . ARG A 1 93 ? -15.573 -9.336 15.444 1.00 98.25 93 ARG A O 1
ATOM 700 N N . ILE A 1 94 ? -13.509 -8.736 14.785 1.00 98.38 94 ILE A N 1
ATOM 701 C CA . ILE A 1 94 ? -12.826 -9.139 16.016 1.00 98.38 94 ILE A CA 1
ATOM 702 C C . ILE A 1 94 ? -12.139 -7.916 16.612 1.00 98.38 94 ILE A C 1
ATOM 704 O O . ILE A 1 94 ? -11.415 -7.214 15.910 1.00 98.38 94 ILE A O 1
ATOM 708 N N . LEU A 1 95 ? -12.360 -7.666 17.898 1.00 98.38 95 LEU A N 1
ATOM 709 C CA . LEU A 1 95 ? -11.681 -6.647 18.686 1.00 98.38 95 LEU A CA 1
ATOM 710 C C . LEU A 1 95 ? -10.731 -7.332 19.663 1.00 98.38 95 LEU A C 1
ATOM 712 O O . LEU A 1 95 ? -11.165 -8.084 20.531 1.00 98.38 95 LEU A O 1
ATOM 716 N N . LYS A 1 96 ? -9.439 -7.047 19.546 1.00 98.00 96 LYS A N 1
ATOM 717 C CA . LYS A 1 96 ? -8.440 -7.420 20.540 1.00 98.00 96 LYS A CA 1
ATOM 718 C C . LYS A 1 96 ? -8.124 -6.202 21.395 1.00 98.00 96 LYS A C 1
ATOM 720 O O . LYS A 1 96 ? -7.792 -5.138 20.872 1.00 98.00 96 LYS A O 1
ATOM 725 N N . VAL A 1 97 ? -8.235 -6.362 22.702 1.00 97.81 97 VAL A N 1
ATOM 726 C CA . VAL A 1 97 ? -7.934 -5.336 23.701 1.00 97.81 97 VAL A CA 1
ATOM 727 C C . VAL A 1 97 ? -6.864 -5.839 24.655 1.00 97.81 97 VAL A C 1
ATOM 729 O O . VAL A 1 97 ? -6.651 -7.044 24.775 1.00 97.81 97 VAL A O 1
ATOM 732 N N . ARG A 1 98 ? -6.172 -4.915 25.309 1.00 96.62 98 ARG A N 1
ATOM 733 C CA . ARG A 1 98 ? -5.030 -5.183 26.181 1.00 96.62 98 ARG A CA 1
ATOM 734 C C . ARG A 1 98 ? -5.030 -4.223 27.361 1.00 96.62 98 ARG A C 1
ATOM 736 O O . ARG A 1 98 ? -5.471 -3.082 27.209 1.00 96.62 98 ARG A O 1
ATOM 743 N N . ASP A 1 99 ? -4.544 -4.670 28.514 1.00 95.88 99 ASP A N 1
ATOM 744 C CA . ASP A 1 99 ? -4.314 -3.772 29.646 1.00 95.88 99 ASP A CA 1
ATOM 745 C C . ASP A 1 99 ? -3.270 -2.705 29.246 1.00 95.88 99 ASP A C 1
ATOM 747 O O . ASP A 1 99 ? -2.150 -3.049 28.848 1.00 95.88 99 ASP A O 1
ATOM 751 N N . PRO A 1 100 ? -3.613 -1.403 29.304 1.00 95.19 100 PRO A N 1
ATOM 752 C CA . PRO A 1 100 ? -2.687 -0.338 28.942 1.00 95.19 100 PRO A CA 1
ATOM 753 C C . PRO A 1 100 ? -1.475 -0.193 29.877 1.00 95.19 100 PRO A C 1
ATOM 755 O O . PRO A 1 100 ? -0.555 0.542 29.520 1.00 95.19 100 PRO A O 1
ATOM 758 N N . GLN A 1 101 ? -1.461 -0.834 31.050 1.00 93.94 101 GLN A N 1
ATOM 759 C CA . GLN A 1 101 ? -0.378 -0.732 32.033 1.00 93.94 101 GLN A CA 1
ATOM 760 C C . GLN A 1 101 ? 0.663 -1.850 31.922 1.00 93.94 101 GLN A C 1
ATOM 762 O O . GLN A 1 101 ? 1.834 -1.607 32.212 1.00 93.94 101 GLN A O 1
ATOM 767 N N . THR A 1 102 ? 0.265 -3.058 31.517 1.00 88.94 102 THR A N 1
ATOM 768 C CA . THR A 1 102 ? 1.132 -4.248 31.603 1.00 88.94 102 THR A CA 1
ATOM 769 C C . THR A 1 102 ? 1.703 -4.695 30.260 1.00 88.94 102 THR A C 1
ATOM 771 O O . THR A 1 102 ? 2.748 -5.344 30.220 1.00 88.94 102 THR A O 1
ATOM 774 N N . GLY A 1 103 ? 1.066 -4.330 29.143 1.00 82.25 103 GLY A N 1
ATOM 775 C CA . GLY A 1 103 ? 1.391 -4.888 27.834 1.00 82.25 103 GLY A CA 1
ATOM 776 C C . GLY A 1 103 ? 1.900 -3.882 26.800 1.00 82.25 103 GLY A C 1
ATOM 777 O O . GLY A 1 103 ? 1.560 -2.701 26.805 1.00 82.25 103 GLY A O 1
ATOM 778 N N . SER A 1 104 ? 2.680 -4.382 25.835 1.00 92.56 104 SER A N 1
ATOM 779 C CA . SER A 1 104 ? 2.982 -3.635 24.609 1.00 92.56 104 SER A CA 1
ATOM 780 C C . SER A 1 104 ? 1.892 -3.866 23.562 1.00 92.56 104 SER A C 1
ATOM 782 O O . SER A 1 104 ? 1.458 -4.995 23.325 1.00 92.56 104 SER A O 1
ATOM 784 N N . PHE A 1 105 ? 1.435 -2.778 22.948 1.00 95.38 105 PHE A N 1
ATOM 785 C CA . PHE A 1 105 ? 0.474 -2.813 21.850 1.00 95.38 105 PHE A CA 1
ATOM 786 C C . PHE A 1 105 ? 1.163 -3.232 20.552 1.00 95.38 105 PHE A C 1
ATOM 788 O O . PHE A 1 105 ? 2.330 -2.897 20.323 1.00 95.38 105 PHE A O 1
ATOM 795 N N . GLN A 1 106 ? 0.434 -3.945 19.696 1.00 96.12 106 GLN A N 1
ATOM 796 C CA . GLN A 1 106 ? 0.887 -4.281 18.358 1.00 96.12 106 GLN A CA 1
ATOM 797 C C . GLN A 1 106 ? 1.112 -3.005 17.550 1.00 96.12 106 GLN A C 1
ATOM 799 O O . GLN A 1 106 ? 0.320 -2.059 17.578 1.00 96.12 106 GLN A O 1
ATOM 804 N N . LYS A 1 107 ? 2.235 -2.997 16.836 1.00 96.31 107 LYS A N 1
ATOM 805 C CA . LYS A 1 107 ? 2.689 -1.875 16.026 1.00 96.31 107 LYS A CA 1
ATOM 806 C C . LYS A 1 107 ? 2.722 -2.265 14.566 1.00 96.31 107 LYS A C 1
ATOM 808 O O . LYS A 1 107 ? 3.032 -3.412 14.237 1.00 96.31 107 LYS A O 1
ATOM 813 N N . LEU A 1 108 ? 2.464 -1.289 13.702 1.00 96.69 108 LEU A N 1
ATOM 814 C CA . LEU A 1 108 ? 2.656 -1.487 12.275 1.00 96.69 108 LEU A CA 1
ATOM 815 C C . LEU A 1 108 ? 4.152 -1.713 12.014 1.00 96.69 108 LEU A C 1
ATOM 817 O O . LEU A 1 108 ? 4.975 -0.919 12.485 1.00 96.69 108 LEU A O 1
ATOM 821 N N . PRO A 1 109 ? 4.525 -2.752 11.249 1.00 97.25 109 PRO A N 1
ATOM 822 C CA . PRO A 1 109 ? 5.914 -2.961 10.868 1.00 97.25 109 PRO A CA 1
ATOM 823 C C . PRO A 1 109 ? 6.432 -1.747 10.092 1.00 97.25 109 PRO A C 1
ATOM 825 O O . PRO A 1 109 ? 5.713 -1.155 9.287 1.00 97.25 109 PRO A O 1
ATOM 828 N N . GLU A 1 110 ? 7.699 -1.384 10.296 1.00 97.81 110 GLU A N 1
ATOM 829 C CA . GLU A 1 110 ? 8.295 -0.239 9.594 1.00 97.81 110 GLU A CA 1
ATOM 830 C C . GLU A 1 110 ? 8.312 -0.434 8.074 1.00 97.81 110 GLU A C 1
ATOM 832 O O . GLU A 1 110 ? 8.143 0.529 7.322 1.00 97.81 110 GLU A O 1
ATOM 837 N N . LYS A 1 111 ? 8.487 -1.684 7.634 1.00 98.12 111 LYS A N 1
ATOM 838 C CA . LYS A 1 111 ? 8.568 -2.094 6.234 1.00 98.12 111 LYS A CA 1
ATOM 839 C C . LYS A 1 111 ? 7.942 -3.477 6.051 1.00 98.12 111 LYS A C 1
ATOM 841 O O . LYS A 1 111 ? 8.210 -4.377 6.842 1.00 98.12 111 LYS A O 1
ATOM 846 N N . ILE A 1 112 ? 7.184 -3.654 4.972 1.00 98.25 112 ILE A N 1
ATOM 847 C CA . ILE A 1 112 ? 6.804 -4.972 4.445 1.00 98.25 112 ILE A CA 1
ATOM 848 C C . ILE A 1 112 ? 7.088 -5.034 2.947 1.00 98.25 112 ILE A C 1
ATOM 850 O O . ILE A 1 112 ? 7.094 -4.011 2.257 1.00 98.25 112 ILE A O 1
ATOM 854 N N . GLU A 1 113 ? 7.301 -6.242 2.446 1.00 98.56 113 GLU A N 1
ATOM 855 C CA . GLU A 1 113 ? 7.463 -6.519 1.023 1.00 98.56 113 GLU A CA 1
ATOM 856 C C . GLU A 1 113 ? 6.346 -7.454 0.576 1.00 98.56 113 GLU A C 1
ATOM 858 O O . GLU A 1 113 ? 6.139 -8.515 1.161 1.00 98.56 113 GLU A O 1
ATOM 863 N N . VAL A 1 114 ? 5.600 -7.038 -0.445 1.00 98.38 114 VAL A N 1
ATOM 864 C CA . VA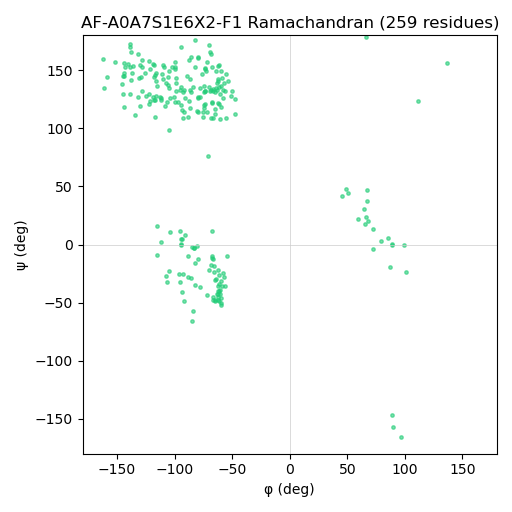L A 1 114 ? 4.452 -7.781 -0.967 1.00 98.38 114 VAL A CA 1
ATOM 865 C C . VAL A 1 114 ? 4.743 -8.183 -2.401 1.00 98.38 114 VAL A C 1
ATOM 867 O O . VAL A 1 114 ? 4.758 -7.338 -3.303 1.00 98.38 114 VAL A O 1
ATOM 870 N N . VAL A 1 115 ? 4.954 -9.481 -2.613 1.00 98.25 115 VAL A N 1
ATOM 871 C CA . VAL A 1 115 ? 5.118 -10.051 -3.951 1.00 98.25 115 VAL A CA 1
ATOM 872 C C . VAL A 1 115 ? 3.753 -10.110 -4.627 1.00 98.25 115 VAL A C 1
ATOM 874 O O . VAL A 1 115 ? 2.807 -10.738 -4.156 1.00 98.25 115 VAL A O 1
ATOM 877 N N . CYS A 1 116 ? 3.647 -9.419 -5.748 1.00 97.50 116 CYS A N 1
ATOM 878 C CA . CYS A 1 116 ? 2.435 -9.275 -6.523 1.00 97.50 116 CYS A CA 1
ATOM 879 C C . CYS A 1 116 ? 2.356 -10.357 -7.603 1.00 97.50 116 CYS A C 1
ATOM 881 O O . CYS A 1 116 ? 3.300 -10.510 -8.389 1.00 97.50 116 CYS A O 1
ATOM 883 N N . PRO A 1 117 ? 1.217 -11.058 -7.719 1.00 96.81 117 PRO A N 1
ATOM 884 C CA . PRO A 1 117 ? 1.005 -11.980 -8.824 1.00 96.81 117 PRO A CA 1
ATOM 885 C C . PRO A 1 117 ? 0.820 -11.223 -10.143 1.00 96.81 117 PRO A C 1
ATOM 887 O O . PRO A 1 117 ? 0.657 -9.995 -10.179 1.00 96.81 117 PRO A O 1
ATOM 890 N N . LYS A 1 118 ? 0.794 -11.973 -11.245 1.00 96.69 118 LYS A N 1
ATOM 891 C CA . LYS A 1 118 ? 0.333 -11.468 -12.539 1.00 96.69 118 LYS A CA 1
ATOM 892 C C . LYS A 1 118 ? -1.122 -10.991 -12.450 1.00 96.69 118 LYS A C 1
ATOM 894 O O . LYS A 1 118 ? -1.932 -11.527 -11.699 1.00 96.69 118 LYS A O 1
ATOM 899 N N . GLY A 1 119 ? -1.461 -9.997 -13.258 1.00 96.06 119 GLY A N 1
ATOM 900 C CA . GLY A 1 119 ? -2.796 -9.430 -13.394 1.00 96.06 119 GLY A CA 1
ATOM 901 C C . GLY A 1 119 ? -3.029 -8.174 -12.555 1.00 96.06 119 GLY A C 1
ATOM 902 O O . GLY A 1 119 ? -2.103 -7.500 -12.084 1.00 96.06 119 GLY A O 1
ATOM 903 N N . THR A 1 120 ? -4.309 -7.821 -12.423 1.00 96.25 120 THR A N 1
ATOM 904 C CA . THR A 1 120 ? -4.759 -6.677 -11.627 1.00 96.25 120 THR A CA 1
ATOM 905 C C . THR A 1 120 ? -4.757 -7.020 -10.143 1.00 96.25 120 THR A C 1
ATOM 907 O O . THR A 1 120 ? -5.313 -8.037 -9.749 1.00 96.25 120 THR A O 1
ATOM 910 N N . LEU A 1 121 ? -4.231 -6.128 -9.303 1.00 97.19 121 LEU A N 1
ATOM 911 C CA . LEU A 1 121 ? -4.166 -6.362 -7.855 1.00 97.19 121 LEU A CA 1
ATOM 912 C C . LEU A 1 121 ? -5.490 -6.099 -7.125 1.00 97.19 121 LEU A C 1
ATOM 914 O O . LEU A 1 121 ? -5.617 -6.429 -5.951 1.00 97.19 121 LEU A O 1
ATOM 918 N N . GLY A 1 122 ? -6.465 -5.458 -7.776 1.00 97.12 122 GLY A N 1
ATOM 919 C CA . GLY A 1 122 ? -7.739 -5.111 -7.139 1.00 97.12 122 GLY A CA 1
ATOM 920 C C . GLY A 1 122 ? -7.609 -4.082 -6.008 1.00 97.12 122 GLY A C 1
ATOM 921 O O . GLY A 1 122 ? -8.475 -4.034 -5.142 1.00 97.12 122 GLY A O 1
ATOM 922 N N . VAL A 1 123 ? -6.547 -3.267 -6.004 1.00 97.44 123 VAL A N 1
ATOM 923 C CA . VAL A 1 123 ? -6.279 -2.241 -4.981 1.00 97.44 123 VAL A CA 1
ATOM 924 C C . VAL A 1 123 ? -6.577 -0.850 -5.530 1.00 97.44 123 VAL A C 1
ATOM 926 O O . VAL A 1 123 ? -6.162 -0.505 -6.635 1.00 97.44 123 VAL A O 1
ATOM 929 N N . THR A 1 124 ? -7.266 -0.030 -4.741 1.00 97.56 124 THR A N 1
ATOM 930 C CA . THR A 1 124 ? -7.419 1.408 -4.991 1.00 97.56 124 THR A CA 1
ATOM 931 C C . THR A 1 124 ? -6.430 2.172 -4.123 1.00 97.56 124 THR A C 1
ATOM 933 O O . THR A 1 124 ? -6.489 2.064 -2.899 1.00 97.56 124 THR A O 1
ATOM 936 N N . PHE A 1 125 ? -5.560 2.971 -4.737 1.00 97.81 125 PHE A N 1
ATOM 937 C CA . PHE A 1 125 ? -4.619 3.843 -4.030 1.00 97.81 125 PHE A CA 1
ATOM 938 C C . PHE A 1 125 ? -5.132 5.284 -3.967 1.00 97.81 125 PHE A C 1
ATOM 940 O O . PHE A 1 125 ? -5.854 5.739 -4.854 1.00 97.81 125 PHE A O 1
ATOM 947 N N . GLN A 1 126 ? -4.746 6.007 -2.920 1.00 97.06 126 GLN A N 1
ATOM 948 C CA . GLN A 1 126 ? -5.031 7.429 -2.739 1.00 97.06 126 GLN A CA 1
ATOM 949 C C . GLN A 1 126 ? -3.808 8.167 -2.184 1.00 97.06 126 GLN A C 1
ATOM 951 O O . GLN A 1 126 ? -2.866 7.527 -1.725 1.00 97.06 126 GLN A O 1
ATOM 956 N N . SER A 1 127 ? -3.868 9.500 -2.175 1.00 96.50 127 SER A N 1
ATOM 957 C CA . SER A 1 127 ? -2.851 10.380 -1.577 1.00 96.50 127 SER A CA 1
ATOM 958 C C . SER A 1 127 ? -1.474 10.348 -2.265 1.00 96.50 127 SER A C 1
ATOM 960 O O . SER A 1 127 ? -1.253 9.653 -3.261 1.00 96.50 127 SER A O 1
ATOM 962 N N . THR A 1 128 ? -0.565 11.174 -1.745 1.00 96.56 128 THR A N 1
ATOM 963 C CA . THR A 1 128 ? 0.863 11.195 -2.080 1.00 96.56 128 THR A CA 1
ATOM 964 C C . THR A 1 128 ? 1.628 11.287 -0.751 1.00 96.56 128 THR A C 1
ATOM 966 O O . THR A 1 128 ? 1.507 12.320 -0.090 1.00 96.56 128 THR A O 1
ATOM 969 N N . PRO A 1 129 ? 2.360 10.242 -0.317 1.00 97.44 129 PRO A N 1
ATOM 970 C CA . PRO A 1 129 ? 2.630 8.986 -1.029 1.00 97.44 129 PRO A CA 1
ATOM 971 C C . PRO A 1 129 ? 1.377 8.095 -1.199 1.00 97.44 129 PRO A C 1
ATOM 973 O O . PRO A 1 129 ? 0.367 8.334 -0.532 1.00 97.44 129 PRO A O 1
ATOM 976 N N . PRO A 1 130 ? 1.403 7.087 -2.094 1.00 98.38 130 PRO A N 1
ATOM 977 C CA . PRO A 1 130 ? 0.242 6.257 -2.390 1.00 98.38 130 PRO A CA 1
ATOM 978 C C . PRO A 1 130 ? -0.081 5.306 -1.233 1.00 98.38 130 PRO A C 1
ATOM 980 O O . PRO A 1 130 ? 0.662 4.364 -0.964 1.00 98.38 130 PRO A O 1
ATOM 983 N N . THR A 1 131 ? -1.230 5.497 -0.595 1.00 97.88 131 THR A N 1
ATOM 984 C CA . THR A 1 131 ? -1.750 4.627 0.470 1.00 97.88 131 THR A CA 1
ATOM 985 C C . THR A 1 131 ? -2.921 3.810 -0.061 1.00 97.88 131 THR A C 1
ATOM 987 O O . THR A 1 131 ? -3.772 4.328 -0.791 1.00 97.88 131 THR A O 1
ATOM 990 N N . ALA A 1 132 ? -2.998 2.529 0.301 1.00 96.62 132 ALA A N 1
ATOM 991 C CA . ALA A 1 132 ? -4.130 1.694 -0.084 1.00 96.62 132 ALA A CA 1
ATOM 992 C C . ALA A 1 132 ? -5.417 2.162 0.622 1.00 96.62 132 ALA A C 1
ATOM 994 O O . ALA A 1 132 ? -5.494 2.207 1.848 1.00 96.62 132 ALA A O 1
ATOM 995 N N . LYS A 1 133 ? -6.438 2.508 -0.164 1.00 94.75 133 LYS A N 1
ATOM 996 C CA . LYS A 1 133 ? -7.749 2.973 0.308 1.00 94.75 133 LYS A CA 1
ATOM 997 C C . LYS A 1 133 ? -8.740 1.826 0.461 1.00 94.75 133 LYS A C 1
ATOM 999 O O . LYS A 1 133 ? -9.445 1.738 1.459 1.00 94.75 133 LYS A O 1
ATOM 1004 N N . ALA A 1 134 ? -8.837 0.998 -0.572 1.00 94.12 134 ALA A N 1
ATOM 1005 C CA . ALA A 1 134 ? -9.850 -0.039 -0.691 1.00 94.12 134 ALA A CA 1
ATOM 1006 C C . ALA A 1 134 ? -9.325 -1.202 -1.529 1.00 94.12 134 ALA A C 1
ATOM 1008 O O . ALA A 1 134 ? -8.425 -1.032 -2.355 1.00 94.12 134 ALA A O 1
ATOM 1009 N N . PHE A 1 135 ? -9.929 -2.363 -1.323 1.00 95.75 135 PHE A N 1
ATOM 1010 C CA . PHE A 1 135 ? -9.594 -3.609 -1.991 1.00 95.75 135 PHE A CA 1
ATOM 1011 C C . PHE A 1 135 ? -10.881 -4.225 -2.520 1.00 95.75 135 PHE A C 1
ATOM 1013 O O . PHE A 1 135 ? -11.923 -4.120 -1.871 1.00 95.75 135 PHE A O 1
ATOM 1020 N N . LYS A 1 136 ? -10.807 -4.852 -3.692 1.00 95.94 136 LYS A N 1
ATOM 1021 C CA . LYS A 1 136 ? -11.841 -5.788 -4.131 1.00 95.94 136 LYS A CA 1
ATOM 1022 C C . LYS A 1 136 ? -11.809 -7.032 -3.242 1.00 95.94 136 LYS A C 1
ATOM 1024 O O . LYS A 1 136 ? -10.747 -7.376 -2.720 1.00 95.94 136 LYS A O 1
ATOM 1029 N N . ASP A 1 137 ? -12.950 -7.702 -3.098 1.00 92.06 137 ASP A N 1
ATOM 1030 C CA . ASP A 1 137 ? -13.065 -8.900 -2.253 1.00 92.06 137 ASP A CA 1
ATOM 1031 C C . ASP A 1 137 ? -12.152 -10.049 -2.741 1.00 92.06 137 ASP A C 1
ATOM 1033 O O . ASP A 1 137 ? -11.690 -10.850 -1.936 1.00 92.06 137 ASP A O 1
ATOM 1037 N N . ASP A 1 138 ? -11.823 -10.084 -4.037 1.00 95.06 138 ASP A N 1
ATOM 1038 C CA . ASP A 1 138 ? -10.932 -11.054 -4.689 1.00 95.06 138 ASP A CA 1
ATOM 1039 C C . ASP A 1 138 ? -9.473 -10.574 -4.826 1.00 95.06 138 ASP A C 1
ATOM 1041 O O . ASP A 1 138 ? -8.680 -11.171 -5.554 1.00 95.06 138 ASP A O 1
ATOM 1045 N N . SER A 1 139 ? -9.091 -9.481 -4.154 1.00 96.94 139 SER A N 1
ATOM 1046 C CA . SER A 1 139 ? -7.734 -8.938 -4.261 1.00 96.94 139 SER A CA 1
ATOM 1047 C C . SER A 1 139 ? -6.685 -9.942 -3.751 1.00 96.94 139 SER A C 1
ATOM 1049 O O . SER A 1 139 ? -6.687 -10.273 -2.561 1.00 96.94 139 SER A O 1
ATOM 1051 N N . PRO A 1 140 ? -5.700 -10.348 -4.579 1.00 96.69 140 PRO A N 1
ATOM 1052 C CA . PRO A 1 140 ? -4.689 -11.325 -4.167 1.00 96.69 140 PRO A CA 1
ATOM 1053 C C . PRO A 1 140 ? -3.726 -10.799 -3.091 1.00 96.69 140 PRO A C 1
ATOM 1055 O O . PRO A 1 140 ? -3.047 -11.575 -2.423 1.00 96.69 140 PRO A O 1
ATOM 1058 N N . VAL A 1 141 ? -3.662 -9.477 -2.915 1.00 96.56 141 VAL A N 1
ATOM 1059 C CA . VAL A 1 141 ? -2.761 -8.800 -1.968 1.00 96.56 141 VAL A CA 1
ATOM 1060 C C . VAL A 1 141 ? -3.510 -8.132 -0.810 1.00 96.56 141 VAL A C 1
ATOM 1062 O O . VAL A 1 141 ? -2.888 -7.494 0.037 1.00 96.56 141 VAL A O 1
ATOM 1065 N N . GLY A 1 142 ? -4.842 -8.254 -0.749 1.00 94.75 142 GLY A N 1
ATOM 1066 C CA . GLY A 1 142 ? -5.665 -7.477 0.184 1.00 94.75 142 GLY A CA 1
ATOM 1067 C C . GLY A 1 142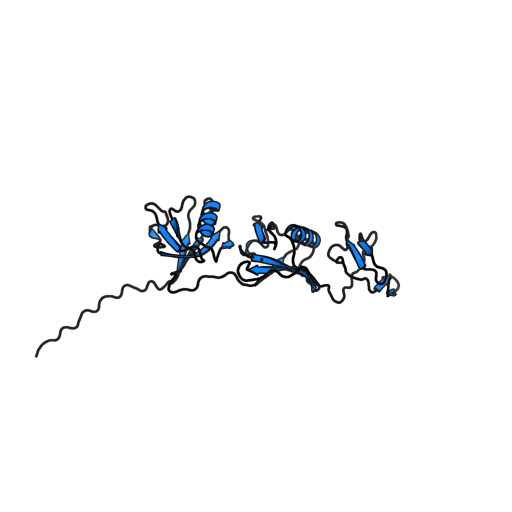 ? -5.385 -7.740 1.663 1.00 94.75 142 GLY A C 1
ATOM 1068 O O . GLY A 1 142 ? -5.407 -6.810 2.469 1.00 94.75 142 GLY A O 1
ATOM 1069 N N . HIS A 1 143 ? -5.063 -8.987 2.002 1.00 94.56 143 HIS A N 1
ATOM 1070 C CA . HIS A 1 143 ? -4.691 -9.404 3.356 1.00 94.56 143 HIS A CA 1
ATOM 1071 C C . HIS A 1 143 ? -3.214 -9.131 3.686 1.00 94.56 143 HIS A C 1
ATOM 1073 O O . HIS A 1 143 ? -2.841 -9.145 4.851 1.00 94.56 143 HIS A O 1
ATOM 1079 N N . GLN A 1 144 ? -2.375 -8.871 2.677 1.00 96.56 144 GLN A N 1
ATOM 1080 C CA . GLN A 1 144 ? -0.938 -8.642 2.860 1.00 96.56 144 GLN A CA 1
ATOM 1081 C C . GLN A 1 144 ? -0.626 -7.164 3.133 1.00 96.56 144 GLN A C 1
ATOM 1083 O O . GLN A 1 144 ? 0.357 -6.845 3.792 1.00 96.56 144 GLN A O 1
ATOM 1088 N N . ILE A 1 145 ? -1.461 -6.246 2.633 1.00 96.88 145 ILE A N 1
ATOM 1089 C CA . ILE A 1 145 ? -1.269 -4.801 2.800 1.00 96.88 145 ILE A CA 1
ATOM 1090 C C . ILE A 1 145 ? -2.032 -4.303 4.031 1.00 96.88 145 ILE A C 1
ATOM 1092 O O . ILE A 1 145 ? -3.265 -4.180 4.019 1.00 96.88 145 ILE A O 1
ATOM 1096 N N . LEU A 1 146 ? -1.283 -3.948 5.075 1.00 96.44 146 LEU A N 1
ATOM 1097 C CA . LEU A 1 146 ? -1.838 -3.407 6.312 1.00 96.44 146 LEU A CA 1
ATOM 1098 C C . LEU A 1 146 ? -2.300 -1.942 6.134 1.00 96.44 146 LEU A C 1
ATOM 1100 O O . LEU A 1 146 ? -1.603 -1.136 5.505 1.00 96.44 146 LEU A O 1
ATOM 1104 N N . PRO A 1 147 ? -3.480 -1.563 6.662 1.00 95.75 147 PRO A N 1
ATOM 1105 C CA . PRO A 1 147 ? -3.920 -0.171 6.737 1.00 95.75 147 PRO A CA 1
ATOM 1106 C C . PRO A 1 147 ? -2.880 0.723 7.428 1.00 95.75 147 PRO A C 1
ATOM 1108 O O . PRO A 1 147 ? -2.282 0.325 8.419 1.00 95.75 147 PRO A O 1
ATOM 1111 N N . GLY A 1 148 ? -2.686 1.946 6.925 1.00 95.00 148 GLY A N 1
ATOM 1112 C CA . GLY A 1 148 ? -1.689 2.887 7.463 1.00 95.00 148 GLY A CA 1
ATOM 1113 C C . GLY A 1 148 ? -0.289 2.763 6.847 1.00 95.00 148 GLY A C 1
ATOM 1114 O O . GLY A 1 148 ? 0.593 3.551 7.185 1.00 95.00 148 GLY A O 1
ATOM 1115 N N . MET A 1 149 ? -0.084 1.831 5.910 1.00 97.94 149 MET A N 1
ATOM 1116 C CA . MET A 1 149 ? 1.147 1.739 5.121 1.00 97.94 149 MET A CA 1
ATOM 1117 C C . MET A 1 149 ? 0.989 2.375 3.733 1.00 97.94 149 MET A C 1
ATOM 1119 O O . MET A 1 149 ? -0.062 2.253 3.097 1.00 97.94 149 MET A O 1
ATOM 1123 N N . TYR A 1 150 ? 2.043 3.029 3.244 1.00 98.25 150 TYR A N 1
ATOM 1124 C CA . TYR A 1 150 ? 2.116 3.574 1.884 1.00 98.25 150 TYR A CA 1
ATOM 1125 C C . TYR A 1 150 ? 3.119 2.794 1.032 1.00 98.25 150 TYR A C 1
ATOM 1127 O O . TYR A 1 150 ? 4.056 2.201 1.560 1.00 98.25 150 TYR A O 1
ATOM 1135 N N . VAL A 1 151 ? 2.930 2.798 -0.287 1.00 98.56 151 VAL A N 1
ATOM 1136 C CA . VAL A 1 151 ? 3.857 2.188 -1.250 1.00 98.56 151 VAL A CA 1
ATOM 1137 C C . VAL A 1 151 ? 5.015 3.147 -1.505 1.00 98.56 151 VAL A C 1
ATOM 1139 O O . VAL A 1 151 ? 4.818 4.229 -2.056 1.00 98.56 151 VAL A O 1
ATOM 1142 N N . ASP A 1 152 ? 6.219 2.749 -1.108 1.00 98.50 152 ASP A N 1
ATOM 1143 C CA . ASP A 1 152 ? 7.430 3.561 -1.248 1.00 98.50 152 ASP A CA 1
ATOM 1144 C C . ASP A 1 152 ? 8.191 3.246 -2.542 1.00 98.50 152 ASP A C 1
ATOM 1146 O O . ASP A 1 152 ? 8.669 4.150 -3.232 1.00 9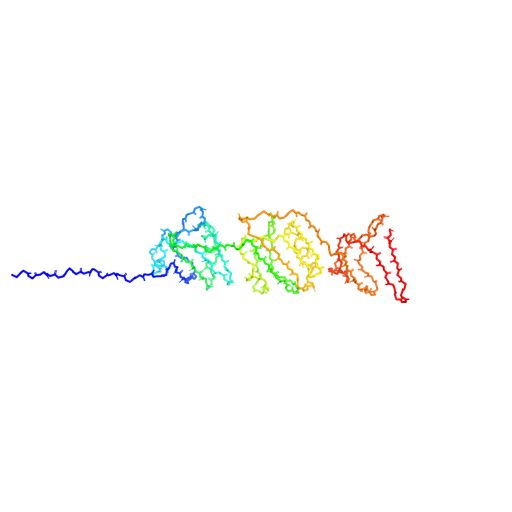8.50 152 ASP A O 1
ATOM 1150 N N . GLU A 1 153 ? 8.270 1.960 -2.887 1.00 98.62 153 GLU A N 1
ATOM 1151 C CA . GLU A 1 153 ? 9.047 1.454 -4.017 1.00 98.62 153 GLU A CA 1
ATOM 1152 C C . GLU A 1 153 ? 8.324 0.284 -4.699 1.00 98.62 153 GLU A C 1
ATOM 1154 O O . GLU A 1 153 ? 7.654 -0.523 -4.051 1.00 98.62 153 GLU A O 1
ATOM 1159 N N . VAL A 1 154 ? 8.457 0.205 -6.023 1.00 98.50 154 VAL A N 1
ATOM 1160 C CA . VAL A 1 154 ? 8.087 -0.967 -6.826 1.00 98.50 154 VAL A CA 1
ATOM 1161 C C . VAL A 1 154 ? 9.375 -1.563 -7.372 1.00 98.50 154 VAL A C 1
ATOM 1163 O O . VAL A 1 154 ? 10.134 -0.848 -8.023 1.00 98.50 154 VAL A O 1
ATOM 1166 N N . ILE A 1 155 ? 9.612 -2.846 -7.108 1.00 98.31 155 ILE A N 1
ATOM 1167 C CA . ILE A 1 155 ? 10.801 -3.592 -7.535 1.00 98.31 155 ILE A CA 1
ATOM 1168 C C . ILE A 1 155 ? 10.376 -4.685 -8.514 1.00 98.31 155 ILE A C 1
ATOM 1170 O O . ILE A 1 155 ? 9.384 -5.378 -8.296 1.00 98.31 155 ILE A O 1
ATOM 1174 N N . MET A 1 156 ? 11.134 -4.847 -9.587 1.00 97.19 156 MET A N 1
ATOM 1175 C CA . MET A 1 156 ? 10.978 -5.913 -10.569 1.00 97.19 156 MET A CA 1
ATOM 1176 C C . MET A 1 156 ? 12.035 -7.005 -10.351 1.00 97.19 156 MET A C 1
ATOM 1178 O O . MET A 1 156 ? 13.130 -6.697 -9.874 1.00 97.19 156 MET A O 1
ATOM 1182 N N . PRO A 1 157 ? 11.765 -8.268 -10.738 1.00 95.81 157 PRO A N 1
ATOM 1183 C CA . PRO A 1 157 ? 12.725 -9.367 -10.579 1.00 95.81 157 PRO A CA 1
ATOM 1184 C C . PRO A 1 157 ? 14.072 -9.157 -11.279 1.00 95.81 157 PRO A C 1
ATOM 1186 O O . PRO A 1 157 ? 15.071 -9.752 -10.891 1.00 95.81 157 PRO A O 1
ATOM 1189 N N . ASP A 1 158 ? 14.102 -8.324 -12.317 1.00 94.88 158 ASP A N 1
ATOM 1190 C CA . ASP A 1 158 ? 15.316 -7.987 -13.060 1.00 94.88 158 ASP A CA 1
ATOM 1191 C C . ASP A 1 158 ? 16.173 -6.911 -12.373 1.00 94.88 158 ASP A C 1
ATOM 1193 O O . ASP A 1 158 ? 17.224 -6.557 -12.893 1.00 94.88 158 ASP A O 1
ATOM 1197 N N . GLY A 1 159 ? 15.747 -6.382 -11.223 1.00 96.31 159 GLY A N 1
ATOM 1198 C CA . GLY A 1 159 ? 16.445 -5.323 -10.497 1.00 96.31 159 GLY A CA 1
ATOM 1199 C C . GLY A 1 159 ? 16.045 -3.904 -10.904 1.00 96.31 159 GLY A C 1
ATOM 1200 O O . GLY A 1 159 ? 16.567 -2.952 -10.324 1.00 96.31 159 GLY A O 1
ATOM 1201 N N . TYR A 1 160 ? 15.114 -3.723 -11.849 1.00 97.12 160 TYR A N 1
ATOM 1202 C CA . TYR A 1 160 ? 14.497 -2.412 -12.048 1.00 97.12 160 TYR A CA 1
ATOM 1203 C C . TYR A 1 160 ? 13.697 -2.020 -10.806 1.00 97.12 160 TYR A C 1
ATOM 1205 O O . TYR A 1 160 ? 12.911 -2.814 -10.286 1.00 97.12 160 TYR A O 1
ATOM 1213 N N . SER A 1 161 ? 13.846 -0.781 -10.349 1.00 97.94 161 SER A N 1
ATOM 1214 C CA . SER A 1 161 ? 12.985 -0.241 -9.306 1.00 97.94 161 SER A CA 1
ATOM 1215 C C . SER A 1 161 ? 12.651 1.225 -9.517 1.00 97.94 161 SER A C 1
ATOM 1217 O O . SER A 1 161 ? 13.395 1.985 -10.141 1.00 97.94 161 SER A O 1
ATOM 1219 N N . GLN A 1 162 ? 11.501 1.637 -8.994 1.00 98.06 162 GLN A N 1
ATOM 1220 C CA . GLN A 1 162 ? 11.058 3.025 -9.041 1.00 98.06 162 GLN A CA 1
ATOM 1221 C C . GLN A 1 162 ? 10.461 3.432 -7.689 1.00 98.06 162 GLN A C 1
ATOM 1223 O O . GLN A 1 162 ? 9.890 2.599 -6.985 1.00 98.06 162 GLN A O 1
ATOM 1228 N N . ARG A 1 163 ? 10.620 4.707 -7.312 1.00 98.38 163 ARG A N 1
ATOM 1229 C CA . ARG A 1 163 ? 10.241 5.267 -6.001 1.00 98.38 163 ARG A CA 1
ATOM 1230 C C . ARG A 1 163 ? 9.576 6.631 -6.127 1.00 98.38 163 ARG A C 1
ATOM 1232 O O . ARG A 1 163 ? 9.712 7.303 -7.152 1.00 98.38 163 ARG A O 1
ATOM 1239 N N . GLY A 1 164 ? 8.944 7.079 -5.040 1.00 95.50 164 GLY A N 1
ATOM 1240 C CA . GLY A 1 164 ? 8.455 8.456 -4.892 1.00 95.50 164 GLY A CA 1
ATOM 1241 C C . GLY A 1 164 ? 7.307 8.794 -5.847 1.00 95.50 164 GLY A C 1
ATOM 1242 O O . GLY A 1 164 ? 7.324 9.822 -6.527 1.00 95.50 164 GLY A O 1
ATOM 1243 N N . PHE A 1 165 ? 6.329 7.895 -5.929 1.00 95.25 165 PHE A N 1
ATOM 1244 C CA . PHE A 1 165 ? 5.169 8.013 -6.809 1.00 95.25 165 PHE A CA 1
ATOM 1245 C C . PHE A 1 165 ? 4.068 8.902 -6.225 1.00 95.25 165 PHE A C 1
ATOM 1247 O O . PHE A 1 165 ? 3.835 8.931 -5.018 1.00 95.25 165 PHE A O 1
ATOM 1254 N N . SER A 1 166 ? 3.278 9.518 -7.098 1.00 97.69 166 SER A N 1
ATOM 1255 C CA . SER A 1 166 ? 1.871 9.812 -6.803 1.00 97.69 166 SER A CA 1
ATOM 1256 C C . SER A 1 166 ? 0.996 8.565 -6.995 1.00 97.69 166 SER A C 1
ATOM 1258 O O . SER A 1 166 ? 1.360 7.645 -7.732 1.00 97.69 166 SER A O 1
ATOM 1260 N N . ALA A 1 167 ? -0.205 8.533 -6.401 1.00 98.06 167 ALA A N 1
ATOM 1261 C CA . ALA A 1 167 ? -1.129 7.406 -6.591 1.00 98.06 167 ALA A CA 1
ATOM 1262 C C . ALA A 1 167 ? -1.463 7.137 -8.072 1.00 98.06 167 ALA A C 1
ATOM 1264 O O . ALA A 1 167 ? -1.573 5.983 -8.482 1.00 98.06 167 ALA A O 1
ATOM 1265 N N . LYS A 1 168 ? -1.568 8.189 -8.897 1.00 97.38 168 LYS A N 1
ATOM 1266 C CA . LYS A 1 168 ? -1.822 8.058 -10.340 1.00 97.38 168 LYS A CA 1
ATOM 1267 C C . LYS A 1 168 ? -0.651 7.395 -11.067 1.00 97.38 168 LYS A C 1
ATOM 1269 O O . LYS A 1 168 ? -0.875 6.512 -11.889 1.00 97.38 168 LYS A O 1
ATOM 1274 N N . GLU A 1 169 ? 0.579 7.815 -10.774 1.00 96.75 169 GLU A N 1
ATOM 1275 C CA . GLU A 1 169 ? 1.783 7.227 -11.374 1.00 96.75 169 GLU A CA 1
ATOM 1276 C C . GLU A 1 169 ? 1.938 5.761 -10.980 1.00 96.75 169 GLU A C 1
ATOM 1278 O O . GLU A 1 169 ? 2.194 4.933 -11.851 1.00 96.75 169 GLU A O 1
ATOM 1283 N N . LEU A 1 170 ? 1.694 5.428 -9.708 1.00 97.81 170 LEU A N 1
ATOM 1284 C CA . LEU A 1 170 ? 1.731 4.046 -9.239 1.00 97.81 170 LEU A CA 1
ATOM 1285 C C . LEU A 1 170 ? 0.716 3.169 -9.986 1.00 97.81 170 LEU A C 1
ATOM 1287 O O . LEU A 1 170 ? 1.064 2.085 -10.442 1.00 97.81 170 LEU A O 1
ATOM 1291 N N . VAL A 1 171 ? -0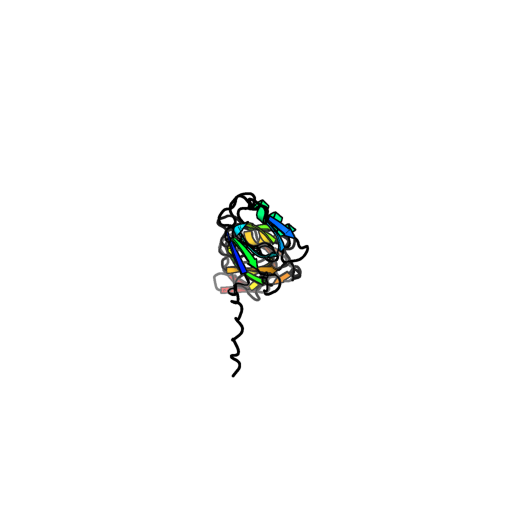.528 3.630 -10.157 1.00 97.19 171 VAL A N 1
ATOM 1292 C CA . VAL A 1 171 ? -1.558 2.866 -10.885 1.00 97.19 171 VAL A CA 1
ATOM 1293 C C . VAL A 1 171 ? -1.165 2.646 -12.348 1.00 97.19 171 VAL A C 1
ATOM 1295 O O . VAL A 1 171 ? -1.320 1.536 -12.856 1.00 97.19 171 VAL A O 1
ATOM 1298 N N . VAL A 1 172 ? -0.626 3.669 -13.022 1.00 94.25 172 VAL A N 1
ATOM 1299 C CA . VAL A 1 172 ? -0.142 3.542 -14.408 1.00 94.25 172 VAL A CA 1
ATOM 1300 C C . VAL A 1 172 ? 1.012 2.543 -14.492 1.00 94.25 172 VAL A C 1
ATOM 1302 O O . VAL A 1 172 ? 0.989 1.665 -15.355 1.00 94.25 172 VAL A O 1
ATOM 1305 N N . LEU A 1 173 ? 1.979 2.632 -13.575 1.00 94.56 173 LEU A N 1
ATOM 1306 C CA . LEU A 1 173 ? 3.110 1.711 -13.512 1.00 94.56 173 LEU A CA 1
ATOM 1307 C C . LEU A 1 173 ? 2.637 0.265 -13.302 1.00 94.56 173 LEU A C 1
ATOM 1309 O O . LEU A 1 173 ? 2.982 -0.619 -14.081 1.00 94.56 173 LEU A O 1
ATOM 1313 N N . LEU A 1 174 ? 1.797 0.016 -12.295 1.00 95.69 174 LEU A N 1
ATOM 1314 C CA . LEU A 1 174 ? 1.299 -1.329 -11.992 1.00 95.69 174 LEU A CA 1
ATOM 1315 C C . LEU A 1 174 ? 0.411 -1.901 -13.102 1.00 95.69 174 LEU A C 1
ATOM 1317 O O . LEU A 1 174 ? 0.411 -3.116 -13.306 1.00 95.69 174 LEU A O 1
ATOM 1321 N N . GLY A 1 175 ? -0.315 -1.047 -13.829 1.00 93.94 175 GLY A N 1
ATOM 1322 C CA . GLY A 1 175 ? -1.064 -1.433 -15.024 1.00 93.94 175 GLY A CA 1
ATOM 1323 C C . GLY A 1 175 ? -0.140 -1.887 -16.155 1.00 93.94 175 GLY A C 1
ATOM 1324 O O . GLY A 1 175 ? -0.326 -2.979 -16.695 1.00 93.94 175 GLY A O 1
ATOM 1325 N N . GLY A 1 176 ? 0.900 -1.099 -16.451 1.00 90.94 176 GLY A N 1
ATOM 1326 C CA . GLY A 1 176 ? 1.904 -1.432 -17.467 1.00 90.94 176 GLY A CA 1
ATOM 1327 C C . GLY A 1 176 ? 2.717 -2.684 -17.130 1.00 90.94 176 GLY A C 1
ATOM 1328 O O . GLY A 1 176 ? 3.102 -3.435 -18.018 1.00 90.94 176 GLY A O 1
ATOM 1329 N N . LEU A 1 177 ? 2.912 -2.958 -15.841 1.00 93.94 177 LEU A N 1
ATOM 1330 C CA . LEU A 1 177 ? 3.620 -4.143 -15.359 1.00 93.94 177 LEU A CA 1
ATOM 1331 C C . LEU A 1 177 ? 2.684 -5.321 -15.054 1.00 93.94 177 LEU A C 1
ATOM 1333 O O . LEU A 1 177 ? 3.139 -6.339 -14.552 1.00 93.94 177 LEU A O 1
ATOM 1337 N N . SER A 1 178 ? 1.380 -5.224 -15.328 1.00 94.94 178 SER A N 1
ATOM 1338 C CA . SER A 1 178 ? 0.397 -6.240 -14.913 1.00 94.94 178 SER A CA 1
ATOM 1339 C C . SER A 1 178 ? 0.697 -7.648 -15.422 1.00 94.94 178 SER A C 1
ATOM 1341 O O . SER A 1 178 ? 0.347 -8.612 -14.755 1.00 94.94 178 SER A O 1
ATOM 1343 N N . GLN A 1 179 ? 1.369 -7.792 -16.563 1.00 93.75 179 GLN A N 1
ATOM 1344 C CA . GLN A 1 179 ? 1.686 -9.101 -17.135 1.00 93.75 179 GLN A CA 1
ATOM 1345 C C . GLN A 1 179 ? 2.948 -9.754 -16.553 1.00 93.75 179 GLN A C 1
ATOM 1347 O O . GLN A 1 179 ? 3.246 -10.892 -16.913 1.00 93.75 179 GLN A O 1
ATOM 1352 N N . HIS A 1 180 ? 3.651 -9.065 -15.652 1.00 92.88 180 HIS A N 1
ATOM 1353 C CA . HIS A 1 180 ? 4.901 -9.525 -15.056 1.00 92.88 180 HIS A CA 1
ATOM 1354 C C . HIS A 1 180 ? 4.659 -10.128 -13.674 1.00 92.88 180 HIS A C 1
ATOM 1356 O O . HIS A 1 180 ? 3.974 -9.545 -12.828 1.00 92.88 180 HIS A O 1
ATOM 1362 N N . GLU A 1 181 ? 5.230 -11.304 -13.450 1.00 93.44 181 GLU A N 1
ATOM 1363 C CA . GLU A 1 181 ? 5.241 -11.969 -12.148 1.00 93.44 181 GLU A CA 1
ATOM 1364 C C . GLU A 1 181 ? 6.415 -11.486 -11.296 1.00 93.44 181 GLU A C 1
ATOM 1366 O O . GLU A 1 181 ? 7.370 -10.899 -11.803 1.00 93.44 181 GLU A O 1
ATOM 1371 N N . GLY A 1 182 ? 6.333 -11.705 -9.982 1.00 94.25 182 GLY A N 1
ATOM 1372 C CA . GLY A 1 182 ? 7.434 -11.410 -9.061 1.00 94.25 182 GLY A CA 1
ATOM 1373 C C . GLY A 1 182 ? 7.679 -9.921 -8.804 1.00 94.25 182 GLY A C 1
ATOM 1374 O O . GLY A 1 182 ? 8.711 -9.558 -8.251 1.00 94.25 182 GLY A O 1
ATOM 1375 N N . ARG A 1 183 ? 6.747 -9.044 -9.192 1.00 97.31 183 ARG A N 1
ATOM 1376 C CA . ARG A 1 183 ? 6.811 -7.612 -8.866 1.00 97.31 183 ARG A CA 1
ATOM 1377 C C . ARG A 1 183 ? 6.656 -7.453 -7.363 1.00 97.31 183 ARG A C 1
ATOM 1379 O O . ARG A 1 183 ? 5.704 -7.987 -6.808 1.00 97.31 183 ARG A O 1
ATOM 1386 N N . THR A 1 184 ? 7.501 -6.678 -6.712 1.00 98.50 184 THR A N 1
ATOM 1387 C CA . THR A 1 184 ? 7.431 -6.472 -5.265 1.00 98.50 184 THR A CA 1
ATOM 1388 C C . THR A 1 184 ? 7.028 -5.040 -4.962 1.00 98.50 184 THR A C 1
ATOM 1390 O O . THR A 1 184 ? 7.655 -4.094 -5.437 1.00 98.50 184 THR A O 1
ATOM 1393 N N . LEU A 1 185 ? 5.979 -4.870 -4.158 1.00 98.62 185 LEU A N 1
ATOM 1394 C CA . LEU A 1 185 ? 5.673 -3.594 -3.521 1.00 98.62 185 LEU A CA 1
ATOM 1395 C C . LEU A 1 185 ? 6.425 -3.524 -2.200 1.00 98.62 185 LEU A C 1
ATOM 1397 O O . LEU A 1 185 ? 6.229 -4.374 -1.333 1.00 98.62 185 LEU A O 1
ATOM 1401 N N . VAL A 1 186 ? 7.238 -2.491 -2.025 1.00 98.69 186 VAL A N 1
ATOM 1402 C CA . VAL A 1 186 ? 7.804 -2.143 -0.726 1.00 98.69 186 VAL A CA 1
ATOM 1403 C C . VAL A 1 186 ? 6.871 -1.139 -0.075 1.00 98.69 186 VAL A C 1
ATOM 1405 O O . VAL A 1 186 ? 6.719 -0.015 -0.563 1.00 98.69 186 VAL A O 1
ATOM 1408 N N . LEU A 1 187 ? 6.240 -1.539 1.025 1.00 98.62 187 LEU A N 1
ATOM 1409 C CA . LEU A 1 187 ? 5.376 -0.663 1.800 1.00 98.62 187 LEU A CA 1
ATOM 1410 C C . LEU A 1 187 ? 6.060 -0.244 3.093 1.00 98.62 187 LEU A C 1
ATOM 1412 O O . LEU A 1 187 ? 6.763 -1.044 3.710 1.00 98.62 187 LEU A O 1
ATOM 1416 N N . LYS A 1 188 ? 5.823 0.995 3.518 1.00 98.44 188 LYS A N 1
ATOM 1417 C CA . LYS A 1 188 ? 6.379 1.554 4.753 1.00 98.44 188 LYS A CA 1
ATOM 1418 C C . LYS A 1 188 ? 5.303 2.173 5.637 1.00 98.44 188 LYS A C 1
ATOM 1420 O O . LYS A 1 188 ? 4.269 2.630 5.145 1.00 98.44 188 LYS A O 1
ATOM 1425 N N . ASN A 1 189 ? 5.549 2.188 6.945 1.00 97.62 189 ASN A N 1
ATOM 1426 C CA . ASN A 1 189 ? 4.644 2.785 7.929 1.00 97.62 189 ASN A CA 1
ATOM 1427 C C . ASN A 1 189 ? 4.588 4.316 7.761 1.00 97.62 189 ASN A C 1
ATOM 1429 O O . ASN A 1 189 ? 5.610 5.000 7.852 1.00 97.62 189 ASN A O 1
ATOM 1433 N N . GLN A 1 190 ? 3.390 4.868 7.542 1.00 96.25 190 GLN A N 1
ATOM 1434 C CA . GLN A 1 190 ? 3.181 6.303 7.323 1.00 96.25 190 GLN A CA 1
ATOM 1435 C C . GLN A 1 190 ? 3.497 7.171 8.553 1.00 96.25 190 GLN A C 1
ATOM 1437 O O . GLN A 1 190 ? 3.773 8.359 8.402 1.00 96.25 190 GLN A O 1
ATOM 1442 N N . LYS A 1 191 ? 3.448 6.604 9.765 1.00 94.12 191 LYS A N 1
ATOM 1443 C CA . LYS A 1 191 ? 3.667 7.337 11.021 1.00 94.12 191 LYS A CA 1
ATOM 1444 C C . LYS A 1 191 ? 5.144 7.446 11.398 1.00 94.12 191 LYS A C 1
ATOM 1446 O O . LYS A 1 191 ? 5.521 8.410 12.056 1.00 94.12 191 LYS A O 1
ATOM 1451 N N . THR A 1 192 ? 5.970 6.478 10.998 1.00 96.19 192 THR A N 1
ATOM 1452 C CA . THR A 1 192 ? 7.366 6.365 11.464 1.00 96.19 192 THR A CA 1
ATOM 1453 C C . THR A 1 192 ? 8.408 6.558 10.370 1.00 96.19 192 THR A C 1
ATOM 1455 O O . THR A 1 192 ? 9.593 6.661 10.678 1.00 96.19 192 THR A O 1
ATOM 1458 N N . THR A 1 193 ? 8.005 6.629 9.098 1.00 97.00 193 THR A N 1
ATOM 1459 C CA . THR A 1 193 ? 8.949 6.716 7.976 1.00 97.00 193 THR A CA 1
ATOM 1460 C C . THR A 1 193 ? 8.679 7.909 7.068 1.00 97.00 193 THR A C 1
ATOM 1462 O O . THR A 1 193 ? 7.535 8.304 6.841 1.00 97.00 193 THR A O 1
ATOM 1465 N N . THR A 1 194 ? 9.753 8.448 6.495 1.00 97.25 194 THR A N 1
ATOM 1466 C CA . THR A 1 194 ? 9.686 9.486 5.462 1.00 97.25 194 THR A CA 1
ATOM 1467 C C . THR A 1 194 ? 9.684 8.836 4.075 1.00 97.25 194 THR A C 1
ATOM 1469 O O . THR A 1 194 ? 10.537 7.977 3.828 1.00 97.25 194 THR A O 1
ATOM 1472 N N . PRO A 1 195 ? 8.785 9.249 3.160 1.00 97.69 195 PRO A N 1
ATOM 1473 C CA . PRO A 1 195 ? 8.769 8.747 1.790 1.00 97.69 195 PRO A CA 1
ATOM 1474 C C . PRO A 1 195 ? 10.097 8.977 1.073 1.00 97.69 195 PRO A C 1
ATOM 1476 O O . PRO A 1 195 ? 10.700 10.049 1.183 1.00 97.69 195 PRO A O 1
ATOM 1479 N N . SER A 1 196 ? 10.532 7.984 0.302 1.00 97.75 196 SER A N 1
ATOM 1480 C CA . SER A 1 196 ? 11.723 8.095 -0.532 1.00 97.75 196 SER A CA 1
ATOM 1481 C C . SER A 1 196 ? 11.542 9.194 -1.588 1.00 97.75 196 SER A C 1
ATOM 1483 O O . SER A 1 196 ? 10.451 9.334 -2.157 1.00 97.75 196 SER A O 1
ATOM 1485 N N . PRO A 1 197 ? 12.602 9.961 -1.911 1.00 97.62 197 PRO A N 1
ATOM 1486 C CA . PRO A 1 197 ? 12.547 10.893 -3.025 1.00 97.62 197 PRO A CA 1
ATOM 1487 C C . PRO A 1 197 ? 12.288 10.137 -4.331 1.00 97.62 197 PRO A C 1
ATOM 1489 O O . PRO A 1 197 ? 12.631 8.959 -4.474 1.00 97.62 197 PRO A O 1
ATOM 1492 N N . LYS A 1 198 ? 11.696 10.834 -5.304 1.00 97.94 198 LYS A N 1
ATOM 1493 C CA . LYS A 1 198 ? 11.445 10.268 -6.628 1.00 97.94 198 LYS A CA 1
ATOM 1494 C C . LYS A 1 198 ? 12.758 9.818 -7.258 1.00 97.94 198 LYS A C 1
ATOM 1496 O O . LYS A 1 198 ? 13.700 10.600 -7.365 1.00 97.94 198 LYS A O 1
ATOM 1501 N N . GLY A 1 199 ? 12.795 8.564 -7.682 1.00 97.19 199 GLY A N 1
ATOM 1502 C CA . GLY A 1 199 ? 13.994 7.946 -8.223 1.00 97.19 199 GLY A CA 1
ATOM 1503 C C . GLY A 1 199 ? 13.665 6.691 -9.008 1.00 97.19 199 GLY A C 1
ATOM 1504 O O . GLY A 1 199 ? 12.599 6.097 -8.843 1.00 97.19 199 GLY A O 1
ATOM 1505 N N . GLU A 1 200 ? 14.593 6.311 -9.871 1.00 97.19 200 GLU A N 1
ATOM 1506 C CA . GLU A 1 200 ? 14.537 5.094 -10.669 1.00 97.19 200 GLU A CA 1
ATOM 1507 C C . GLU A 1 200 ? 15.918 4.442 -10.671 1.00 97.19 200 GLU A C 1
ATOM 1509 O O . GLU A 1 200 ? 16.943 5.125 -10.683 1.00 97.19 200 GLU A O 1
ATOM 1514 N N . THR A 1 201 ? 15.938 3.118 -10.609 1.00 97.75 201 THR A N 1
ATOM 1515 C CA . THR A 1 201 ? 17.138 2.293 -10.713 1.00 97.75 201 THR A CA 1
ATOM 1516 C C . THR A 1 201 ? 16.905 1.299 -11.834 1.00 97.75 201 THR A C 1
ATOM 1518 O O . THR A 1 201 ? 15.874 0.633 -11.875 1.00 97.75 201 THR A O 1
ATOM 1521 N N . PHE A 1 202 ? 17.844 1.232 -12.773 1.00 96.50 202 PHE A N 1
ATOM 1522 C CA . PHE A 1 202 ? 17.792 0.291 -13.885 1.00 96.50 202 PHE A CA 1
ATOM 1523 C C . PHE A 1 202 ? 18.682 -0.918 -13.591 1.00 96.50 202 PHE A C 1
ATOM 1525 O O . PHE A 1 202 ? 19.689 -0.762 -12.892 1.00 96.50 202 PHE A O 1
ATOM 1532 N N . PRO A 1 203 ? 18.367 -2.097 -14.156 1.00 96.31 203 PRO A N 1
ATOM 1533 C CA . PRO A 1 203 ? 19.325 -3.192 -14.197 1.00 96.31 203 PRO A CA 1
ATOM 1534 C C . PRO A 1 203 ? 20.623 -2.743 -14.873 1.00 96.31 203 PRO A C 1
ATOM 1536 O O . PRO A 1 203 ? 20.593 -1.937 -15.806 1.00 96.31 203 PRO A O 1
ATOM 1539 N N . ALA A 1 204 ? 21.753 -3.287 -14.418 1.00 94.00 204 ALA A N 1
ATOM 1540 C CA . ALA A 1 204 ? 23.060 -2.988 -15.003 1.00 94.00 204 ALA A CA 1
ATOM 1541 C C . ALA A 1 204 ? 23.120 -3.386 -16.486 1.00 94.00 204 ALA A C 1
ATOM 1543 O O . ALA A 1 204 ? 23.612 -2.627 -17.318 1.00 94.00 204 ALA A O 1
ATOM 1544 N N . GLU A 1 205 ? 22.567 -4.552 -16.811 1.00 94.19 205 GLU A N 1
ATOM 1545 C CA . GLU A 1 205 ? 22.439 -5.064 -18.168 1.00 94.19 205 GLU A CA 1
ATOM 1546 C C . GLU A 1 205 ? 21.123 -5.835 -18.288 1.00 94.19 205 GLU A C 1
ATOM 1548 O O . GLU A 1 205 ? 20.680 -6.487 -17.340 1.00 94.19 205 GLU A O 1
ATOM 1553 N N . LYS A 1 206 ? 20.483 -5.752 -19.456 1.00 95.00 206 LYS A N 1
ATOM 1554 C CA . LYS A 1 206 ? 19.290 -6.537 -19.768 1.00 95.00 206 LYS A CA 1
ATOM 1555 C C . LYS A 1 206 ? 19.307 -6.926 -21.239 1.00 95.00 206 LYS A C 1
ATOM 1557 O O . LYS A 1 206 ? 19.262 -6.059 -22.108 1.00 95.00 206 LYS A O 1
ATOM 1562 N N . THR A 1 207 ? 19.337 -8.228 -21.493 1.00 95.38 207 THR A N 1
ATOM 1563 C CA . THR A 1 207 ? 19.191 -8.792 -22.839 1.00 95.38 207 THR A CA 1
ATOM 1564 C C . THR A 1 207 ? 17.733 -9.162 -23.066 1.00 95.38 207 THR A C 1
ATOM 1566 O O . THR A 1 207 ? 17.081 -9.698 -22.171 1.00 95.38 207 THR A O 1
ATOM 1569 N N . ILE A 1 208 ? 17.208 -8.823 -24.241 1.00 95.00 208 ILE A N 1
ATOM 1570 C CA . ILE A 1 208 ? 15.807 -9.043 -24.596 1.00 95.00 208 ILE A CA 1
ATOM 1571 C C . ILE A 1 208 ? 15.758 -9.534 -26.032 1.00 95.00 208 ILE A C 1
ATOM 1573 O O . ILE A 1 208 ? 16.316 -8.891 -26.923 1.00 95.00 208 ILE A O 1
ATOM 1577 N N . ASP A 1 209 ? 15.046 -10.633 -26.246 1.00 95.12 209 ASP A N 1
ATOM 1578 C CA . ASP A 1 209 ? 14.741 -11.114 -27.584 1.00 95.12 209 ASP A CA 1
ATOM 1579 C C . ASP A 1 209 ? 13.677 -10.212 -28.209 1.00 95.12 209 ASP A C 1
ATOM 1581 O O . ASP A 1 209 ? 12.584 -10.023 -27.665 1.00 95.12 209 ASP A O 1
ATOM 1585 N N . LEU A 1 210 ? 14.015 -9.605 -29.345 1.00 95.25 210 LEU A N 1
ATOM 1586 C CA . LEU A 1 210 ? 13.098 -8.713 -30.038 1.00 95.25 210 LEU A CA 1
ATOM 1587 C C . LEU A 1 210 ? 12.080 -9.539 -30.834 1.00 95.25 210 LEU A C 1
ATOM 1589 O O . LEU A 1 210 ? 12.485 -10.364 -31.652 1.00 95.25 210 LEU A O 1
ATOM 1593 N N . PRO A 1 211 ? 10.771 -9.313 -30.635 1.00 94.81 211 PRO A N 1
ATOM 1594 C CA . PRO A 1 211 ? 9.743 -9.970 -31.424 1.00 94.81 211 PRO A CA 1
ATOM 1595 C C . PRO A 1 211 ? 9.720 -9.416 -32.851 1.00 94.81 211 PRO A C 1
ATOM 1597 O O . PRO A 1 211 ? 10.095 -8.265 -33.099 1.00 94.81 211 PRO A O 1
ATOM 1600 N N . ASP A 1 212 ? 9.199 -10.214 -33.779 1.00 93.94 212 ASP A N 1
ATOM 1601 C CA . ASP A 1 212 ? 8.981 -9.774 -35.153 1.00 93.94 212 ASP A CA 1
ATOM 1602 C C . ASP A 1 212 ? 7.949 -8.634 -35.232 1.00 93.94 212 ASP A C 1
ATOM 1604 O O . ASP A 1 212 ? 6.985 -8.552 -34.465 1.00 93.94 212 ASP A O 1
ATOM 1608 N N . GLY A 1 213 ? 8.119 -7.754 -36.222 1.00 95.50 213 GLY A N 1
ATOM 1609 C CA . GLY A 1 213 ? 7.167 -6.688 -36.531 1.00 95.50 213 GLY A CA 1
ATOM 1610 C C . GLY A 1 213 ? 7.397 -5.379 -35.767 1.00 95.50 213 GLY A C 1
ATOM 1611 O O . GLY A 1 213 ? 8.524 -4.935 -35.549 1.00 95.50 213 GLY A O 1
ATOM 1612 N N . LYS A 1 214 ? 6.306 -4.667 -35.450 1.00 96.44 214 LYS A N 1
ATOM 1613 C CA . LYS A 1 214 ? 6.378 -3.336 -34.825 1.00 96.44 214 LYS A CA 1
ATOM 1614 C C . LYS A 1 214 ? 6.649 -3.465 -33.327 1.00 96.44 214 LYS A C 1
ATOM 1616 O O . LYS A 1 214 ? 5.771 -3.858 -32.570 1.00 96.44 214 LYS A O 1
ATOM 1621 N N . LEU A 1 215 ? 7.819 -3.001 -32.891 1.00 96.81 215 LEU A N 1
ATOM 1622 C CA . LEU A 1 215 ? 8.221 -3.043 -31.480 1.00 96.81 215 LEU A CA 1
ATOM 1623 C C . LEU A 1 215 ? 7.439 -2.080 -30.573 1.00 96.81 215 LEU A C 1
ATOM 1625 O O . LEU A 1 215 ? 7.405 -2.270 -29.363 1.00 96.81 215 LEU A O 1
ATOM 1629 N N . GLY A 1 216 ? 6.831 -1.020 -31.113 1.00 96.75 216 GLY A N 1
ATOM 1630 C CA . GLY A 1 216 ? 6.054 -0.068 -30.307 1.00 96.75 216 GLY A CA 1
ATOM 1631 C C . GLY A 1 216 ? 6.887 0.703 -29.273 1.00 96.75 216 GLY A C 1
ATOM 1632 O O . GLY A 1 216 ? 6.373 1.070 -28.218 1.00 96.75 216 GLY A O 1
ATOM 1633 N N . ILE A 1 217 ? 8.164 0.957 -29.563 1.00 97.19 217 ILE A N 1
ATOM 1634 C CA . ILE A 1 217 ? 9.053 1.782 -28.740 1.00 97.19 217 ILE A CA 1
ATOM 1635 C C . ILE A 1 217 ? 9.588 2.957 -29.550 1.00 97.19 217 ILE A C 1
ATOM 1637 O O . ILE A 1 217 ? 9.707 2.897 -30.772 1.00 97.19 217 ILE A O 1
ATOM 1641 N N . SER A 1 218 ? 9.885 4.053 -28.864 1.00 97.31 218 SER A N 1
ATOM 1642 C CA . SER A 1 218 ? 10.546 5.216 -29.450 1.00 97.31 218 SER A CA 1
ATOM 1643 C C . SER A 1 218 ? 11.885 5.432 -28.771 1.00 97.31 218 SER A C 1
ATOM 1645 O O . SER A 1 218 ? 12.012 5.222 -27.564 1.00 97.31 218 SER A O 1
ATOM 1647 N N . PHE A 1 219 ? 12.865 5.906 -29.533 1.00 96.38 219 PHE A N 1
ATOM 1648 C CA . PHE A 1 219 ? 14.185 6.254 -29.023 1.00 96.38 219 PHE A CA 1
ATOM 1649 C C . PHE A 1 219 ? 14.388 7.772 -29.036 1.00 96.38 219 PHE A C 1
ATOM 1651 O O . PHE A 1 219 ? 13.751 8.493 -29.804 1.00 96.38 219 PHE A O 1
ATOM 1658 N N . LYS A 1 220 ? 15.241 8.275 -28.145 1.00 95.50 220 LYS A N 1
ATOM 1659 C CA . LYS A 1 220 ? 15.753 9.651 -28.143 1.00 95.50 220 LYS A CA 1
ATOM 1660 C C . LYS A 1 220 ? 17.203 9.662 -27.671 1.00 95.50 220 LYS A C 1
ATOM 1662 O O . LYS A 1 220 ? 17.596 8.813 -26.878 1.00 95.50 220 LYS A O 1
ATOM 1667 N N . GLY A 1 221 ? 17.953 10.685 -28.055 1.00 94.62 221 GLY A N 1
ATOM 1668 C CA . GLY A 1 221 ? 19.340 10.876 -27.630 1.00 94.62 221 GLY A CA 1
ATOM 1669 C C . GLY A 1 221 ? 20.216 11.289 -28.805 1.00 94.62 221 GLY A C 1
ATOM 1670 O O . GLY A 1 221 ? 19.833 11.083 -29.946 1.00 94.62 221 GLY A O 1
ATOM 1671 N N . LYS A 1 222 ? 21.340 11.952 -28.514 1.00 90.19 222 LYS A N 1
ATOM 1672 C CA . LYS A 1 222 ? 22.363 12.312 -29.519 1.00 90.19 222 LYS A CA 1
ATOM 1673 C C . LYS A 1 222 ? 23.642 11.480 -29.400 1.00 90.19 222 LYS A C 1
ATOM 1675 O O . LYS A 1 222 ? 24.416 11.413 -30.339 1.00 90.19 222 LYS A O 1
ATOM 1680 N N . LYS A 1 223 ? 23.926 10.993 -28.185 1.00 91.00 223 LYS A N 1
ATOM 1681 C CA . LYS A 1 223 ? 25.137 10.221 -27.853 1.00 91.00 223 LYS A CA 1
ATOM 1682 C C . LYS A 1 223 ? 24.840 8.740 -27.647 1.00 91.00 223 LYS A C 1
ATOM 1684 O O . LYS A 1 223 ? 25.700 7.918 -27.898 1.00 91.00 223 LYS A O 1
ATOM 1689 N N . HIS A 1 224 ? 23.653 8.432 -27.132 1.00 92.44 224 HIS A N 1
ATOM 1690 C CA . HIS A 1 224 ? 23.186 7.076 -26.880 1.00 92.44 224 HIS A CA 1
ATOM 1691 C C . HIS A 1 224 ? 21.688 7.049 -27.154 1.00 92.44 224 HIS A C 1
ATOM 1693 O O . HIS A 1 224 ? 20.961 7.894 -26.611 1.00 92.44 224 HIS A O 1
ATOM 1699 N N . ALA A 1 225 ? 21.232 6.087 -27.951 1.00 95.19 225 ALA A N 1
ATOM 1700 C CA . ALA A 1 225 ? 19.815 5.830 -28.141 1.00 95.19 225 ALA A CA 1
ATOM 1701 C C . ALA A 1 225 ? 19.199 5.352 -26.816 1.00 95.19 225 ALA A C 1
ATOM 1703 O O . ALA A 1 225 ? 19.514 4.273 -26.318 1.00 95.19 225 ALA A O 1
ATOM 1704 N N . LYS A 1 226 ? 18.324 6.166 -26.219 1.00 95.81 226 LYS A N 1
ATOM 1705 C CA . LYS A 1 226 ? 17.569 5.828 -25.007 1.00 95.81 226 LYS A CA 1
ATOM 1706 C C . LYS A 1 226 ? 16.103 5.641 -25.324 1.00 95.81 226 LYS A C 1
ATOM 1708 O O . LYS A 1 226 ? 15.537 6.416 -26.094 1.00 95.81 226 LYS A O 1
ATOM 1713 N N . ILE A 1 227 ? 15.459 4.686 -24.672 1.00 96.50 227 ILE A N 1
ATOM 1714 C CA . ILE A 1 227 ? 14.020 4.471 -24.805 1.00 96.50 227 ILE A CA 1
ATOM 1715 C C . ILE A 1 227 ? 13.298 5.696 -24.243 1.00 96.50 227 ILE A C 1
ATOM 1717 O O . ILE A 1 227 ? 13.420 6.040 -23.069 1.00 96.50 227 ILE A O 1
ATOM 1721 N N . SER A 1 228 ? 12.572 6.401 -25.102 1.00 96.94 228 SER A N 1
ATOM 1722 C CA . SER A 1 228 ? 11.839 7.620 -24.761 1.00 96.94 228 SER A CA 1
ATOM 1723 C C . SER A 1 228 ? 10.373 7.355 -24.448 1.00 96.94 228 SER A C 1
ATOM 1725 O O . SER A 1 228 ? 9.755 8.138 -23.725 1.00 96.94 228 SER A O 1
ATOM 1727 N N . ARG A 1 229 ? 9.824 6.270 -24.999 1.00 95.88 229 ARG A N 1
ATOM 1728 C CA . ARG A 1 229 ? 8.432 5.854 -24.844 1.00 95.88 229 ARG A CA 1
ATOM 1729 C C . ARG A 1 229 ? 8.296 4.367 -25.148 1.00 95.88 229 ARG A C 1
ATOM 1731 O O . ARG A 1 229 ? 8.921 3.874 -26.085 1.00 95.88 229 ARG A O 1
ATOM 1738 N N . VAL A 1 230 ? 7.413 3.709 -24.407 1.00 95.06 230 VAL A N 1
ATOM 1739 C CA . VAL A 1 230 ? 6.911 2.362 -24.688 1.00 95.06 230 VAL A CA 1
ATOM 1740 C C . VAL A 1 230 ? 5.396 2.475 -24.826 1.00 95.06 230 VAL A C 1
ATOM 1742 O O . VAL A 1 230 ? 4.740 3.044 -23.954 1.00 95.06 230 VAL A O 1
ATOM 1745 N N . HIS A 1 231 ? 4.845 2.039 -25.956 1.00 94.06 231 HIS A N 1
ATOM 1746 C CA . HIS A 1 231 ? 3.401 2.066 -26.183 1.00 94.06 231 HIS A CA 1
ATOM 1747 C C . HIS A 1 231 ? 2.698 0.981 -25.355 1.00 94.06 231 HIS A C 1
ATOM 1749 O O . HIS A 1 231 ? 3.279 -0.068 -25.098 1.00 94.06 231 HIS A O 1
ATOM 1755 N N . ALA A 1 232 ? 1.439 1.214 -24.967 1.00 89.81 232 ALA A N 1
ATOM 1756 C CA . ALA A 1 232 ? 0.655 0.248 -24.186 1.00 89.81 232 ALA A CA 1
ATOM 1757 C C . ALA A 1 232 ? 0.465 -1.103 -24.907 1.00 89.81 232 ALA A C 1
ATOM 1759 O O . ALA A 1 232 ? 0.449 -2.141 -24.263 1.00 89.81 232 ALA A O 1
ATOM 1760 N N . GLU A 1 233 ? 0.411 -1.089 -26.242 1.00 92.56 233 GLU A N 1
ATOM 1761 C CA . GLU A 1 233 ? 0.304 -2.293 -27.084 1.00 92.56 233 GLU A CA 1
ATOM 1762 C C . GLU A 1 233 ? 1.674 -2.857 -27.506 1.00 92.56 233 GLU A C 1
ATOM 1764 O O . GLU A 1 233 ? 1.761 -3.712 -28.385 1.00 92.56 233 GLU A O 1
ATOM 1769 N N . SER A 1 234 ? 2.777 -2.329 -26.961 1.00 95.25 234 SER A N 1
ATOM 1770 C CA . SER A 1 234 ? 4.118 -2.803 -27.306 1.00 95.25 234 SER A CA 1
ATOM 1771 C C . SER A 1 234 ? 4.332 -4.218 -26.764 1.00 95.25 234 SER A C 1
ATOM 1773 O O . SER A 1 234 ? 4.123 -4.440 -25.570 1.00 95.25 234 SER A O 1
ATOM 1775 N N . PRO A 1 235 ? 4.863 -5.155 -27.571 1.00 94.19 235 PRO A N 1
ATOM 1776 C CA . PRO A 1 235 ? 5.256 -6.467 -27.064 1.00 94.19 235 PRO A CA 1
ATOM 1777 C C . PRO A 1 235 ? 6.457 -6.392 -26.104 1.00 94.19 235 PRO A C 1
ATOM 1779 O O . PRO A 1 235 ? 6.752 -7.360 -25.414 1.00 94.19 235 PRO A O 1
ATOM 1782 N N . LEU A 1 236 ? 7.130 -5.238 -26.028 1.00 94.38 236 LEU A N 1
ATOM 1783 C CA . LEU A 1 236 ? 8.226 -4.970 -25.099 1.00 94.38 236 LEU A CA 1
ATOM 1784 C C . LEU A 1 236 ? 7.751 -4.285 -23.804 1.00 94.38 236 LEU A C 1
ATOM 1786 O O . LEU A 1 236 ? 8.581 -3.907 -22.973 1.00 94.38 236 LEU A O 1
ATOM 1790 N N . LEU A 1 237 ? 6.440 -4.095 -23.604 1.00 91.31 237 LEU A N 1
ATOM 1791 C CA . LEU A 1 237 ? 5.906 -3.447 -22.407 1.00 91.31 237 LEU A CA 1
ATOM 1792 C C . LEU A 1 237 ? 6.293 -4.215 -21.130 1.00 91.31 237 LEU A C 1
ATOM 1794 O O . LEU A 1 237 ? 5.959 -5.384 -20.937 1.00 91.31 237 LEU A O 1
ATOM 1798 N N . GLY A 1 238 ? 7.036 -3.534 -20.254 1.00 87.25 238 GLY A N 1
ATOM 1799 C CA . GLY A 1 238 ? 7.615 -4.095 -19.030 1.00 87.25 238 GLY A CA 1
ATOM 1800 C C . GLY A 1 238 ? 8.794 -5.054 -19.257 1.00 87.25 238 GLY A C 1
ATOM 1801 O O . GLY A 1 238 ? 9.428 -5.476 -18.297 1.00 87.25 238 GLY A O 1
ATOM 1802 N N . MET A 1 239 ? 9.152 -5.361 -20.508 1.00 92.00 239 MET A N 1
ATOM 1803 C CA . MET A 1 239 ? 10.457 -5.950 -20.833 1.00 92.00 239 MET A CA 1
ATOM 1804 C C . MET A 1 239 ? 11.527 -4.865 -20.924 1.00 92.00 239 MET A C 1
ATOM 1806 O O . MET A 1 239 ? 12.657 -5.079 -20.508 1.00 92.00 239 MET A O 1
ATOM 1810 N N . VAL A 1 240 ? 11.177 -3.678 -21.406 1.00 95.25 240 VAL A N 1
ATOM 1811 C CA . VAL A 1 240 ? 12.048 -2.502 -21.375 1.00 95.25 240 VAL A CA 1
ATOM 1812 C C . VAL A 1 240 ? 11.423 -1.380 -20.564 1.00 95.25 240 VAL A C 1
ATOM 1814 O O . VAL A 1 240 ? 10.199 -1.270 -20.463 1.00 95.25 240 VAL A O 1
ATOM 1817 N N . TYR A 1 241 ? 12.273 -0.497 -20.049 1.00 95.19 241 TYR A N 1
ATOM 1818 C CA . TYR A 1 241 ? 11.856 0.672 -19.288 1.00 95.19 241 TYR A CA 1
ATOM 1819 C C . TYR A 1 241 ? 12.284 1.955 -20.000 1.00 95.19 241 TYR A C 1
ATOM 1821 O O . TYR A 1 241 ? 13.351 2.037 -20.616 1.00 95.19 241 TYR A O 1
ATOM 1829 N N . VAL A 1 242 ? 11.436 2.981 -19.916 1.00 94.62 242 VAL A N 1
ATOM 1830 C CA . VAL A 1 242 ? 11.784 4.326 -20.391 1.00 94.62 242 VAL A CA 1
ATOM 1831 C C . VAL A 1 242 ? 13.038 4.791 -19.652 1.00 94.62 242 VAL A C 1
ATOM 1833 O O . VAL A 1 242 ? 13.119 4.653 -18.441 1.00 94.62 242 VAL A O 1
ATOM 1836 N N . GLY A 1 243 ? 14.011 5.333 -20.383 1.00 95.25 243 GLY A N 1
ATOM 1837 C CA . GLY A 1 243 ? 15.301 5.767 -19.841 1.00 95.25 243 GLY A CA 1
ATOM 1838 C C . GLY A 1 243 ? 16.453 4.792 -20.088 1.00 95.25 243 GLY A C 1
ATOM 1839 O O . GLY A 1 243 ? 17.594 5.256 -20.181 1.00 95.25 243 GLY A O 1
ATOM 1840 N N . MET A 1 244 ? 16.175 3.497 -20.302 1.00 95.88 244 MET A N 1
ATOM 1841 C CA . MET A 1 244 ? 17.207 2.515 -20.655 1.00 95.88 244 MET A CA 1
ATOM 1842 C C . MET A 1 244 ? 17.912 2.903 -21.957 1.00 95.88 244 MET A C 1
ATOM 1844 O O . MET A 1 244 ? 17.265 3.309 -22.928 1.00 95.88 244 MET A O 1
ATOM 1848 N N . ALA A 1 245 ? 19.238 2.783 -21.969 1.00 95.31 245 ALA A N 1
ATOM 1849 C CA . ALA A 1 245 ? 20.056 2.968 -23.161 1.00 95.31 245 ALA A CA 1
ATOM 1850 C C . ALA A 1 245 ? 20.202 1.642 -23.913 1.00 95.31 245 ALA A C 1
ATOM 1852 O O . ALA A 1 245 ? 20.281 0.584 -23.293 1.00 95.31 245 ALA A O 1
ATOM 1853 N N . VAL A 1 246 ? 20.256 1.710 -25.241 1.00 95.38 246 VAL A N 1
ATOM 1854 C CA . VAL A 1 246 ? 20.591 0.552 -26.070 1.00 95.38 246 VAL A CA 1
ATOM 1855 C C . VAL A 1 246 ? 22.106 0.470 -26.192 1.00 95.38 246 VAL A C 1
ATOM 1857 O O . VAL A 1 246 ? 22.731 1.387 -26.725 1.00 95.38 246 VAL A O 1
ATOM 1860 N N . ASP A 1 247 ? 22.689 -0.617 -25.699 1.00 95.00 247 ASP A N 1
ATOM 1861 C CA . ASP A 1 247 ? 24.126 -0.870 -25.827 1.00 95.00 247 ASP A CA 1
ATOM 1862 C C . ASP A 1 247 ? 24.457 -1.518 -27.178 1.00 95.00 247 ASP A C 1
ATOM 1864 O O . ASP A 1 247 ? 25.216 -0.972 -27.990 1.00 95.00 247 ASP A O 1
ATOM 1868 N N . SER A 1 248 ? 23.821 -2.661 -27.446 1.00 94.81 248 SER A N 1
ATOM 1869 C CA . SER A 1 248 ? 24.051 -3.449 -28.648 1.00 94.81 248 SER A CA 1
ATOM 1870 C C . SER A 1 248 ? 22.767 -4.044 -29.230 1.00 94.81 248 SER A C 1
ATOM 1872 O O . SER A 1 248 ? 21.764 -4.210 -28.539 1.00 94.81 248 SER A O 1
ATOM 1874 N N . LEU A 1 249 ? 22.796 -4.325 -30.534 1.00 94.75 249 LEU A N 1
ATOM 1875 C CA . LEU A 1 249 ? 21.739 -5.006 -31.276 1.00 94.75 249 LEU A CA 1
ATOM 1876 C C . LEU A 1 249 ? 22.368 -6.134 -32.088 1.00 94.75 249 LEU A C 1
ATOM 1878 O O . LEU A 1 249 ? 23.193 -5.875 -32.963 1.00 94.75 249 LEU A O 1
ATOM 1882 N N . THR A 1 250 ? 21.958 -7.369 -31.824 1.00 95.00 250 THR A N 1
ATOM 1883 C CA . THR A 1 250 ? 22.382 -8.536 -32.605 1.00 95.00 250 THR A CA 1
ATOM 1884 C C . THR A 1 250 ? 21.245 -8.954 -33.525 1.00 95.00 250 THR A C 1
ATOM 1886 O O . THR A 1 250 ? 20.120 -9.148 -33.070 1.00 95.00 250 THR A O 1
ATOM 1889 N N . ILE A 1 251 ? 21.532 -9.068 -34.820 1.00 93.75 251 ILE A N 1
ATOM 1890 C CA . ILE A 1 251 ? 20.565 -9.517 -35.828 1.00 93.75 251 ILE A CA 1
ATOM 1891 C C . ILE A 1 251 ? 20.772 -11.002 -36.167 1.00 93.75 251 ILE A C 1
ATOM 1893 O O . ILE A 1 251 ? 21.885 -11.521 -36.002 1.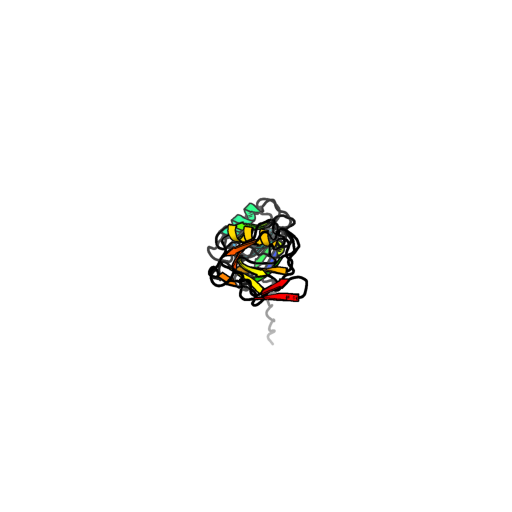00 93.75 251 ILE A O 1
ATOM 1897 N N . PRO A 1 252 ? 19.738 -11.698 -36.680 1.00 91.56 252 PRO A N 1
ATOM 1898 C CA . PRO A 1 252 ? 19.898 -13.044 -37.222 1.00 91.56 252 PRO A CA 1
ATOM 1899 C C . PRO A 1 252 ? 21.057 -13.103 -38.228 1.00 91.56 252 PRO A C 1
ATOM 1901 O O . PRO A 1 252 ? 21.182 -12.240 -39.095 1.00 91.56 252 PRO A O 1
ATOM 1904 N N . GLY A 1 253 ? 21.934 -14.099 -38.084 1.00 91.88 253 GLY A N 1
ATOM 1905 C CA . GLY A 1 253 ? 23.197 -14.187 -38.831 1.00 91.88 253 GLY A CA 1
ATOM 1906 C C . GLY A 1 253 ? 24.436 -13.711 -38.058 1.00 91.88 253 GLY A C 1
ATOM 1907 O O . GLY A 1 253 ? 25.539 -13.790 -38.587 1.00 91.88 253 GLY A O 1
ATOM 1908 N N . GLY A 1 254 ? 24.280 -13.256 -36.807 1.00 92.25 254 GLY A N 1
ATOM 1909 C CA . GLY A 1 254 ? 25.387 -13.049 -35.860 1.00 92.25 254 GLY A CA 1
ATOM 1910 C C . GLY A 1 254 ? 26.099 -11.699 -35.959 1.00 92.25 254 GLY A C 1
ATOM 1911 O O . GLY A 1 254 ? 27.091 -11.479 -35.271 1.00 92.25 254 GLY A O 1
ATOM 1912 N N . SER A 1 255 ? 25.604 -10.778 -36.789 1.00 95.19 255 SER A N 1
ATOM 1913 C CA . SER A 1 255 ? 26.120 -9.406 -36.811 1.00 95.19 255 SER A CA 1
ATOM 1914 C C . SER A 1 255 ? 25.629 -8.636 -35.584 1.00 95.19 255 SER A C 1
ATOM 1916 O O . SER A 1 255 ? 24.430 -8.626 -35.301 1.00 95.19 255 SER A O 1
ATOM 1918 N N . THR A 1 256 ? 26.547 -7.967 -34.884 1.00 95.88 256 THR A N 1
ATOM 1919 C CA . THR A 1 256 ? 26.248 -7.144 -33.704 1.00 95.88 256 THR A CA 1
ATOM 1920 C C . THR A 1 256 ? 26.614 -5.689 -33.970 1.00 95.88 256 THR A C 1
ATOM 1922 O O . THR A 1 256 ? 27.764 -5.366 -34.265 1.00 95.88 256 THR A O 1
ATOM 1925 N N . PHE A 1 257 ? 25.644 -4.798 -33.808 1.00 93.56 257 PHE A N 1
ATOM 1926 C CA . PHE A 1 257 ? 25.823 -3.351 -33.847 1.00 93.56 257 PHE A CA 1
ATOM 1927 C C . PHE A 1 257 ? 26.005 -2.836 -32.419 1.00 93.56 257 PHE A C 1
ATOM 1929 O O . PHE A 1 257 ? 25.243 -3.215 -31.534 1.00 93.56 257 PHE A O 1
ATOM 1936 N N . ARG A 1 258 ? 27.005 -1.983 -32.180 1.00 93.50 258 ARG A N 1
ATOM 1937 C CA . ARG A 1 258 ? 27.294 -1.368 -30.872 1.00 93.50 258 ARG A CA 1
ATOM 1938 C C . ARG A 1 258 ? 27.408 0.143 -31.010 1.00 93.50 258 ARG A C 1
ATOM 1940 O O . ARG A 1 258 ? 27.692 0.636 -32.099 1.00 93.50 258 ARG A O 1
ATOM 1947 N N . GLY A 1 259 ? 27.233 0.865 -29.904 1.00 82.62 259 GLY A N 1
ATOM 1948 C CA . GLY A 1 259 ? 27.458 2.314 -29.872 1.00 82.62 259 GLY A CA 1
ATOM 1949 C C . GLY A 1 259 ? 26.448 3.097 -30.711 1.00 82.62 259 GLY A C 1
ATOM 1950 O O . GLY A 1 259 ? 26.810 4.073 -31.359 1.00 82.62 259 GLY A O 1
ATOM 1951 N N . MET A 1 260 ? 25.189 2.653 -30.721 1.00 79.38 260 MET A N 1
ATOM 1952 C CA . MET A 1 260 ? 24.112 3.313 -31.459 1.00 79.38 260 MET A CA 1
ATOM 1953 C C . MET A 1 260 ? 23.822 4.694 -30.846 1.00 79.38 260 MET A C 1
ATOM 1955 O O . MET A 1 260 ? 23.311 4.802 -29.724 1.00 79.38 260 MET A O 1
ATOM 1959 N N . THR A 1 261 ? 24.193 5.746 -31.580 1.00 74.25 261 THR A N 1
ATOM 1960 C CA . THR A 1 261 ? 24.068 7.160 -31.182 1.00 74.25 261 THR A CA 1
ATOM 1961 C C . THR A 1 261 ? 22.868 7.846 -31.799 1.00 74.25 261 THR A C 1
ATOM 1963 O O . THR A 1 261 ? 22.652 7.632 -33.013 1.00 74.25 261 THR A O 1
#

Secondary structure (DSSP, 8-state):
----PPP-----------SEEEEEE-SS---EEEE-SSSSPEEEEE-TT-TTGGGT-TT-EEEEEEETTEEEES--HHHHHHHHHHTTT-SSEEEEEE-TTT-PPP---SEEEEEEPSS---EEEETTTTEEEEE-TT-TTTTTS-TTEEEEEEE-TTS-EEES--HHHHHHHHHHTTT-SSEEEEEEETTT-PPPPSEEE--S----PPPSS---EEEE-SSS-EEEEE-TT-TTBTTB-TTPBP-EEEPTTS-EEE---

pLDDT: mean 92.9, std 11.6, range [42.28, 98.69]

Solvent-accessible surface area (backbone atoms only — not comparable to full-atom values): 15185 Å² total; per-residue (Å²): 138,83,87,80,80,81,82,81,78,77,82,76,73,80,77,79,83,56,62,53,52,78,43,79,44,70,64,54,85,58,49,66,42,60,39,51,88,52,68,51,12,26,28,70,41,65,36,90,90,20,89,53,53,89,62,73,51,64,69,23,20,49,30,37,39,32,50,87,79,31,62,39,53,64,34,21,19,67,55,47,53,50,50,54,61,79,42,20,87,42,69,83,22,36,40,29,32,25,42,72,86,86,51,84,69,58,69,77,61,68,63,50,77,45,75,37,67,60,48,82,57,46,67,42,60,37,63,76,61,20,25,69,73,48,60,44,97,82,22,87,48,49,70,75,58,55,70,70,31,25,52,38,34,44,37,39,79,76,54,33,32,42,31,42,44,44,28,68,56,46,51,53,50,52,60,57,39,17,87,43,60,60,30,28,40,34,29,32,23,60,88,84,51,80,80,52,68,70,47,76,44,70,43,94,73,83,89,76,89,80,70,87,78,80,56,44,64,42,70,44,64,80,76,43,32,17,31,68,41,70,39,93,86,16,88,45,52,67,76,57,56,72,67,48,67,54,60,68,50,74,47,96,91,76,53,69,50,66,75,50,73

Sequence (261 aa):
SALHEPAHEPAHAGHLDADYKTVLLPKGKLGITFKGKDTPALISKVKEGSPLLEEDVEGMGVDTITVKNREHMEMNAVEVATLIKATSDVEGRILKVRDPQTGSFQKLPEKIEVVCPKGTLGVTFQSTPPTAKAFKDDSPVGHQILPGMYVDEVIMPDGYSQRGFSAKELVVLLGGLSQHEGRTLVLKNQKTTTPSPKGETFPAEKTIDLPDGKLGISFKGKKHAKISR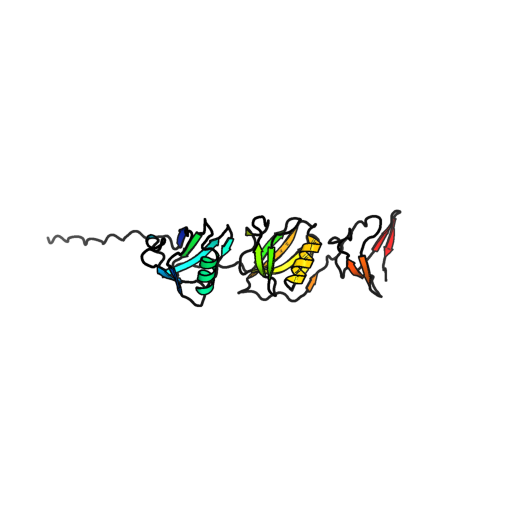VHAESPLLGMVYVGMAVDSLTIPGGSTFRGMT

Mean predicted aligned error: 6.37 Å

Organism: NCBI:txid33649

Foldseek 3Di:
DDDDDDDDDDPDDDPPVDQKDKDFDAADDQQWAWDDPFPFIATQDRDDVGPCPVVPRHGWTWQWKAFLLAIAGRDYRVRVVVVCVVCNHGGRIMTMTGNPPPDDGDDDDQKDKDFDAAADQQFQWADFQTFTDDGDNPGPCPNVRHHQKGFAKKAAPLGKMWGRDHSVRVVVLCLLCRRGGRIMTMIGHNVPDDRDHTDIDDRPDADDDQDPDDQQWDFDDDFFTFTQDHDSPGPCRVVDDGGDTDAWDADPPGDIDGRDD

Radius of gyration: 27.85 Å; Cα contacts (8 Å, |Δi|>4): 493; chains: 1; bounding box: 55×36×116 Å

Nearest PDB structures (foldseek):
  6zbq-assembly2_B  TM=7.375E-01  e=3.256E-02  Homo sapiens
  2koj-assembly1_A  TM=6.130E-01  e=2.595E-02  Mus musculus
  4wsi-assembly2_B  TM=3.678E-01  e=2.391E-03  Homo sapiens
  6ire-assembly1_B  TM=3.654E-01  e=1.313E-02  Drosophila melanogaster
  8j5d-assembly1_D  TM=3.542E-01  e=5.427E-02  Arabidopsis thaliana